Protein AF-G7VPR5-F1 (afdb_monomer_lite)

Organism: Paenibacillus terrae (strain HPL-003) (NCBI:txid985665)

Foldseek 3Di:
DQVLLVAFADDADDFFADDVLLETEQADAPQVDDDPVFDDDDDDPVLVVVLVVCLVVCLLVLLLLLLQLLLLCCVVFNQQEEEEEEDFQQSLSSSLSQLLCCVQVVHRHHYYYAYDDPLDGFVLVVSVCCNVRVPGAYEYEHAEDQQCRLLVSLVVHVVVSCVVRVDDHDSAYAYSEYLQLNHLRGSYVAFFDDSSLSDACQQGRQKTHWDDDPVRADPNGGTHIHRPPVCPVSRCNCVSSVSNSVSSVVNNVVSNVVNVVCVVPSVVSHRDRNSNVLLVVVCVVVVNPDSVQKQFGLSSLVVCLVPHAFQAKEAQDPPDPRCPVSVVSCVVVVHHYHYDVSHSGRMMTGHDDDDDD

Secondary structure (DSSP, 8-state):
--GGGG---PPPPP-SSS-TTT-EE--EE-TTS--GGG---PPPHHHHHHHHHHHHHHHHHHHHHHHHHHHHHHHHHTTSEEEEEETTTHHHHHHHHHHHHHHHH-----EEEE-EETTEE-HHHHHHHHHH-TTSEEEEEEEEESS-HHHHHHHHHHHHHHHHHT------EEEEEETTS--SEEEE------GGGT-SGGGTTTEEEEE--TTT--TTSPPEEEE-GGGGGG--HHHHHHHHHTTHHHHHHHHHHHHHHHHH-GGGG----HHHHHHHHHHHHHT-S-GGGEEESHHHHHHHHHHS--SEEEES-TT-GGGHHHHHHHHHTT--EEE-TT-SSSEEEEPPPPS--

Structure (mmCIF, N/CA/C/O backbone):
data_AF-G7VPR5-F1
#
_entry.id   AF-G7VPR5-F1
#
loop_
_atom_site.group_PDB
_atom_site.id
_atom_site.type_symbol
_atom_site.label_atom_id
_atom_site.label_alt_id
_atom_site.label_comp_id
_atom_site.label_asym_id
_atom_site.label_entity_id
_atom_site.label_seq_id
_atom_site.pdbx_PDB_ins_code
_atom_site.Cartn_x
_atom_site.Cartn_y
_atom_site.Cartn_z
_atom_site.occupancy
_atom_site.B_iso_or_equiv
_atom_site.auth_seq_id
_atom_site.auth_comp_id
_atom_site.auth_asym_id
_atom_site.auth_atom_id
_atom_site.pdbx_PDB_model_num
ATOM 1 N N . MET A 1 1 ? 28.089 10.909 -20.879 1.00 49.59 1 MET A N 1
ATOM 2 C CA . MET A 1 1 ? 27.711 9.543 -20.456 1.00 49.59 1 MET A CA 1
ATOM 3 C C . MET A 1 1 ? 26.601 9.684 -19.439 1.00 49.59 1 MET A C 1
ATOM 5 O O . MET A 1 1 ? 26.770 10.486 -18.532 1.00 49.59 1 MET A O 1
ATOM 9 N N . ASN A 1 2 ? 25.470 9.004 -19.629 1.00 68.50 2 ASN A N 1
ATOM 10 C CA . ASN A 1 2 ? 24.368 9.033 -18.667 1.00 68.50 2 ASN A CA 1
ATOM 11 C C . ASN A 1 2 ? 24.865 8.399 -17.353 1.00 68.50 2 ASN A C 1
ATOM 13 O O . ASN A 1 2 ? 25.240 7.227 -17.370 1.00 68.50 2 ASN A O 1
ATOM 17 N N . SER A 1 3 ? 24.962 9.175 -16.267 1.00 83.69 3 SER A N 1
ATOM 18 C CA . SER A 1 3 ? 25.518 8.718 -14.981 1.00 83.69 3 SER A CA 1
ATOM 19 C C . SER A 1 3 ? 24.750 7.519 -14.427 1.00 83.69 3 SER A C 1
ATOM 21 O O . SER A 1 3 ? 25.363 6.638 -13.835 1.00 83.69 3 SER A O 1
ATOM 23 N N . LEU A 1 4 ? 23.450 7.431 -14.728 1.00 88.62 4 LEU A N 1
ATOM 24 C CA . LEU A 1 4 ? 22.595 6.299 -14.382 1.00 88.62 4 LEU A CA 1
ATOM 25 C C . LEU A 1 4 ? 23.092 4.973 -14.981 1.00 88.62 4 LEU A C 1
ATOM 27 O O . LEU A 1 4 ? 23.113 3.959 -14.297 1.00 88.62 4 LEU A O 1
ATOM 31 N N . LEU A 1 5 ? 23.516 4.961 -16.250 1.00 87.75 5 LEU A N 1
ATOM 32 C CA . LEU A 1 5 ? 23.947 3.734 -16.941 1.00 87.75 5 LEU A CA 1
ATOM 33 C C . LEU A 1 5 ? 25.329 3.242 -16.487 1.00 87.75 5 LEU A C 1
ATOM 35 O O . LEU A 1 5 ? 25.710 2.118 -16.796 1.00 87.75 5 LEU A O 1
ATOM 39 N N . ALA A 1 6 ? 26.094 4.086 -15.792 1.00 89.06 6 ALA A N 1
ATOM 40 C CA . ALA A 1 6 ? 27.397 3.719 -15.245 1.00 89.06 6 ALA A CA 1
ATOM 41 C C . ALA A 1 6 ? 27.296 3.075 -13.850 1.00 89.06 6 ALA A C 1
ATOM 43 O O . ALA A 1 6 ? 28.276 2.501 -13.376 1.00 89.06 6 ALA A O 1
ATOM 44 N N . CYS A 1 7 ? 26.139 3.172 -13.189 1.00 92.06 7 CYS A N 1
ATOM 45 C CA . CYS A 1 7 ? 25.901 2.543 -11.896 1.00 92.06 7 CYS A CA 1
ATOM 46 C C . CYS A 1 7 ? 25.801 1.023 -12.049 1.00 92.06 7 CYS A C 1
ATOM 48 O O . CYS A 1 7 ? 25.016 0.523 -12.852 1.00 92.06 7 CYS A O 1
ATOM 50 N N . HIS A 1 8 ? 26.568 0.289 -11.246 1.00 93.81 8 HIS A N 1
ATOM 51 C CA . HIS A 1 8 ? 26.446 -1.159 -11.140 1.00 93.81 8 HIS A CA 1
ATOM 52 C C . HIS A 1 8 ? 25.524 -1.507 -9.968 1.00 93.81 8 HIS A C 1
ATOM 54 O O . HIS A 1 8 ? 25.887 -1.274 -8.814 1.00 93.81 8 HIS A O 1
ATOM 60 N N . VAL A 1 9 ? 24.365 -2.091 -10.266 1.00 96.00 9 VAL A N 1
ATOM 61 C CA . VAL A 1 9 ? 23.399 -2.581 -9.273 1.00 96.00 9 VAL A CA 1
ATOM 62 C C . VAL A 1 9 ? 23.359 -4.107 -9.321 1.00 96.00 9 VAL A C 1
ATOM 64 O O . VAL A 1 9 ? 23.479 -4.695 -10.394 1.00 96.00 9 VAL A O 1
ATOM 67 N N . ALA A 1 10 ? 23.237 -4.753 -8.162 1.00 94.25 10 ALA A N 1
ATOM 68 C CA . ALA A 1 10 ? 23.092 -6.201 -8.074 1.00 94.25 10 ALA A CA 1
ATOM 69 C C . ALA A 1 10 ? 21.818 -6.690 -8.791 1.00 94.25 10 ALA A C 1
ATOM 71 O O . ALA A 1 10 ? 20.787 -6.021 -8.782 1.00 94.25 10 ALA A O 1
ATOM 72 N N . GLU A 1 11 ? 21.866 -7.891 -9.370 1.00 96.38 11 GLU A N 1
ATOM 73 C CA . GLU A 1 11 ? 20.649 -8.553 -9.850 1.00 96.38 11 GLU A CA 1
ATOM 74 C C . GLU A 1 11 ? 19.818 -9.061 -8.657 1.00 96.38 11 GLU A C 1
ATOM 76 O O . GLU A 1 11 ? 20.388 -9.561 -7.679 1.00 96.38 11 GLU A O 1
ATOM 81 N N . PRO A 1 12 ? 18.478 -8.961 -8.708 1.00 95.38 12 PRO A N 1
ATOM 82 C CA . PRO A 1 12 ? 17.619 -9.424 -7.629 1.00 95.38 12 PRO A CA 1
ATOM 83 C C . PRO A 1 12 ? 17.668 -10.949 -7.493 1.00 95.38 12 PRO A C 1
ATOM 85 O O . PRO A 1 12 ? 17.552 -11.693 -8.469 1.00 95.38 12 PRO A O 1
ATOM 88 N N . ALA A 1 13 ? 17.801 -11.424 -6.256 1.00 92.88 13 ALA A N 1
ATOM 89 C CA . ALA A 1 13 ? 17.702 -12.844 -5.941 1.00 92.88 13 ALA A CA 1
ATOM 90 C C . ALA A 1 13 ? 16.226 -13.272 -5.809 1.00 92.88 13 ALA A C 1
ATOM 92 O O . ALA A 1 13 ? 15.403 -12.480 -5.342 1.00 92.88 13 ALA A O 1
ATOM 93 N N . PRO A 1 14 ? 15.868 -14.528 -6.147 1.00 92.12 14 PRO A N 1
ATOM 94 C CA . PRO A 1 14 ? 14.526 -15.044 -5.903 1.00 92.12 14 PRO A CA 1
ATOM 95 C C . PRO A 1 14 ? 14.167 -14.973 -4.417 1.00 92.12 14 PRO A C 1
ATOM 97 O O . PRO A 1 14 ? 14.813 -15.606 -3.575 1.00 92.12 14 PRO A O 1
ATOM 100 N N . MET A 1 15 ? 13.118 -14.217 -4.107 1.00 93.38 15 MET A N 1
ATOM 101 C CA . MET A 1 15 ? 12.692 -13.949 -2.743 1.00 93.38 15 MET A CA 1
ATOM 102 C C . MET A 1 15 ? 11.171 -13.902 -2.650 1.00 93.38 15 MET A C 1
ATOM 104 O O . MET A 1 15 ? 10.493 -13.522 -3.600 1.00 93.38 15 MET A O 1
ATOM 108 N N . GLY A 1 16 ? 10.662 -14.248 -1.472 1.00 95.50 16 GLY A N 1
ATOM 109 C CA . GLY A 1 16 ? 9.249 -14.185 -1.148 1.00 95.50 16 GLY A CA 1
ATOM 110 C C . GLY A 1 16 ? 8.445 -15.340 -1.724 1.00 95.50 16 GLY A C 1
ATOM 111 O O . GLY A 1 16 ? 8.975 -16.212 -2.417 1.00 95.50 16 GLY A O 1
ATOM 112 N N . SER A 1 17 ? 7.163 -15.367 -1.375 1.00 96.50 17 SER A N 1
ATOM 113 C CA . SER A 1 17 ? 6.267 -16.470 -1.721 1.00 96.50 17 SER A CA 1
ATOM 114 C C . SER A 1 17 ? 5.364 -16.213 -2.928 1.00 96.50 17 SER A C 1
ATOM 116 O O . SER A 1 17 ? 4.770 -17.160 -3.441 1.00 96.50 17 SER A O 1
ATOM 118 N N . TYR A 1 18 ? 5.270 -14.974 -3.422 1.00 97.31 18 TYR A N 1
ATOM 119 C CA . TYR A 1 18 ? 4.581 -14.675 -4.684 1.00 97.31 18 TYR A CA 1
ATOM 120 C C . TYR A 1 18 ? 5.283 -15.328 -5.876 1.00 97.31 18 TYR A C 1
ATOM 122 O O . TYR A 1 18 ? 6.476 -15.639 -5.817 1.00 97.31 18 TYR A O 1
ATOM 130 N N . ARG A 1 19 ? 4.553 -15.528 -6.978 1.00 95.69 19 ARG A N 1
ATOM 131 C CA . ARG A 1 19 ? 5.161 -16.120 -8.172 1.00 95.69 19 ARG A CA 1
ATOM 132 C C . ARG A 1 19 ? 6.108 -15.107 -8.838 1.00 95.69 19 ARG A C 1
ATOM 134 O O . ARG A 1 19 ? 5.783 -13.917 -8.852 1.00 95.69 19 ARG A O 1
ATOM 141 N N . PRO A 1 20 ? 7.249 -15.535 -9.411 1.00 94.00 20 PRO A N 1
ATOM 142 C CA . PRO A 1 20 ? 8.214 -14.618 -10.028 1.00 94.00 20 PRO A CA 1
ATOM 143 C C . PRO A 1 20 ? 7.634 -13.746 -11.150 1.00 94.00 20 PRO A C 1
ATOM 145 O O . PRO A 1 20 ? 8.082 -12.619 -11.346 1.00 94.00 20 PRO A O 1
ATOM 148 N N . GLU A 1 21 ? 6.627 -14.243 -11.871 1.00 95.31 21 GLU A N 1
ATOM 149 C CA . GLU A 1 21 ? 5.905 -13.482 -12.893 1.00 95.31 21 GLU A CA 1
ATOM 150 C C . GLU A 1 21 ? 5.034 -12.358 -12.308 1.00 95.31 21 GLU A C 1
ATOM 152 O O . GLU A 1 21 ? 4.766 -11.366 -12.986 1.00 95.31 21 GLU A O 1
ATOM 157 N N . GLU A 1 22 ? 4.614 -12.469 -11.046 1.00 96.81 22 GLU A N 1
ATOM 158 C CA . GLU A 1 22 ? 3.742 -11.492 -10.394 1.00 96.81 22 GLU A CA 1
ATOM 159 C C . GLU A 1 22 ? 4.516 -10.334 -9.783 1.00 96.81 22 GLU A C 1
ATOM 161 O O . GLU A 1 22 ? 4.014 -9.214 -9.797 1.00 96.81 22 GLU A O 1
ATOM 166 N N . VAL A 1 23 ? 5.702 -10.587 -9.225 1.00 98.12 23 VAL A N 1
ATOM 167 C CA . VAL A 1 23 ? 6.533 -9.560 -8.591 1.00 98.12 23 VAL A CA 1
ATOM 168 C C . VAL A 1 23 ? 7.994 -9.990 -8.508 1.00 98.12 23 VAL A C 1
ATOM 170 O O . VAL A 1 23 ? 8.318 -11.106 -8.110 1.00 98.12 23 VAL A O 1
ATOM 173 N N . THR A 1 24 ? 8.896 -9.062 -8.818 1.00 98.38 24 THR A N 1
ATOM 174 C CA . THR A 1 24 ? 10.325 -9.190 -8.509 1.00 98.38 24 THR A CA 1
ATOM 175 C C . THR A 1 24 ? 10.669 -8.368 -7.271 1.00 98.38 24 THR A C 1
ATOM 177 O O . THR A 1 24 ? 10.452 -7.158 -7.242 1.00 98.38 24 THR A O 1
ATOM 180 N N . PHE A 1 25 ? 11.235 -8.993 -6.241 1.00 98.06 25 PHE A N 1
ATOM 181 C CA . PHE A 1 25 ? 11.702 -8.263 -5.062 1.00 98.06 25 PHE A CA 1
ATOM 182 C C . PHE A 1 25 ? 13.099 -7.679 -5.298 1.00 98.06 25 PHE A C 1
ATOM 184 O O . PHE A 1 25 ? 14.060 -8.413 -5.509 1.00 98.06 25 PHE A O 1
ATOM 191 N N . LEU A 1 26 ? 13.217 -6.355 -5.215 1.00 98.00 26 LEU A N 1
ATOM 192 C CA . LEU A 1 26 ? 14.489 -5.630 -5.254 1.00 98.00 26 LEU A CA 1
ATOM 193 C C . LEU A 1 26 ? 15.004 -5.474 -3.821 1.00 98.00 26 LEU A C 1
ATOM 195 O O . LEU A 1 26 ? 14.880 -4.415 -3.209 1.00 98.00 26 LEU A O 1
ATOM 199 N N . LEU A 1 27 ? 15.467 -6.589 -3.251 1.00 96.44 27 LEU A N 1
ATOM 200 C CA . LEU A 1 27 ? 15.928 -6.700 -1.866 1.00 96.44 27 LEU A CA 1
ATOM 201 C C . LEU A 1 27 ? 17.127 -7.638 -1.778 1.00 96.44 27 LEU A C 1
ATOM 203 O O . LEU A 1 27 ? 17.206 -8.633 -2.499 1.00 96.44 27 LEU A O 1
ATOM 207 N N . LYS A 1 28 ? 18.028 -7.361 -0.836 1.00 96.00 28 LYS A N 1
ATOM 208 C CA . LYS A 1 28 ? 19.097 -8.290 -0.476 1.00 96.00 28 LYS A CA 1
ATOM 209 C C . LYS A 1 28 ? 18.580 -9.328 0.521 1.00 96.00 28 LYS A C 1
ATOM 211 O O . LYS A 1 28 ? 18.025 -8.966 1.560 1.00 96.00 28 LYS A O 1
ATOM 216 N N . ASP A 1 29 ? 18.800 -10.610 0.223 1.00 95.00 29 ASP A N 1
ATOM 217 C CA . ASP A 1 29 ? 18.455 -11.705 1.133 1.00 95.00 29 ASP A CA 1
ATOM 218 C C . ASP A 1 29 ? 19.418 -11.781 2.313 1.00 95.00 29 ASP A C 1
ATOM 220 O O . ASP A 1 29 ? 20.592 -12.125 2.169 1.00 95.00 29 ASP A O 1
ATOM 224 N N . LEU A 1 30 ? 18.893 -11.454 3.492 1.00 94.44 30 LEU A N 1
ATOM 225 C CA . LEU A 1 30 ? 19.612 -11.495 4.754 1.00 94.44 30 LEU A CA 1
ATOM 226 C C . LEU A 1 30 ? 19.143 -12.635 5.669 1.00 94.44 30 LEU A C 1
ATOM 228 O O . LEU A 1 30 ? 19.465 -12.641 6.854 1.00 94.44 30 LEU A O 1
ATOM 232 N N . SER A 1 31 ? 18.418 -13.628 5.148 1.00 91.69 31 SER A N 1
ATOM 233 C CA . SER A 1 31 ? 17.836 -14.717 5.954 1.00 91.69 31 SER A CA 1
ATOM 234 C C . SER A 1 31 ? 18.869 -15.567 6.702 1.00 91.69 31 SER A C 1
ATOM 236 O O . SER A 1 31 ? 18.546 -16.175 7.723 1.00 91.69 31 SER A O 1
ATOM 238 N N . GLN A 1 32 ? 20.116 -15.594 6.227 1.00 90.44 32 GLN A N 1
ATOM 239 C CA . GLN A 1 32 ? 21.225 -16.296 6.882 1.00 90.44 32 GLN A CA 1
ATOM 240 C C . GLN A 1 32 ? 21.847 -15.527 8.060 1.00 90.44 32 GLN A C 1
ATOM 242 O O . GLN A 1 32 ? 22.652 -16.095 8.794 1.00 90.44 32 GLN A O 1
ATOM 247 N N . TYR A 1 33 ? 21.496 -14.251 8.245 1.00 87.62 33 TYR A N 1
ATOM 248 C CA . TYR A 1 33 ? 22.033 -13.408 9.310 1.00 87.62 33 TYR A CA 1
ATOM 249 C C . TYR A 1 33 ? 21.030 -13.274 10.459 1.00 87.62 33 TYR A C 1
ATOM 251 O O . TYR A 1 33 ? 19.819 -13.161 10.255 1.00 87.62 33 TYR A O 1
ATOM 259 N N . ALA A 1 34 ? 21.547 -13.260 11.686 1.00 82.25 34 ALA A N 1
ATOM 260 C CA . ALA A 1 34 ? 20.763 -12.943 12.870 1.00 82.25 34 ALA A CA 1
ATOM 261 C C . ALA A 1 34 ? 20.669 -11.417 13.009 1.00 82.25 34 ALA A C 1
ATOM 263 O O . ALA A 1 34 ? 21.587 -10.782 13.521 1.00 82.25 34 ALA A O 1
ATOM 264 N N . ILE A 1 35 ? 19.575 -10.836 12.517 1.00 79.88 35 ILE A N 1
ATOM 265 C CA . ILE A 1 35 ? 19.305 -9.396 12.593 1.00 79.88 35 ILE A CA 1
ATOM 266 C C . ILE A 1 35 ? 18.112 -9.209 13.526 1.00 79.88 35 ILE A C 1
ATOM 268 O O . ILE A 1 35 ? 17.010 -9.638 13.200 1.00 79.88 35 ILE A O 1
ATOM 272 N N . GLU A 1 36 ? 18.315 -8.614 14.699 1.00 73.50 36 GLU A N 1
ATOM 273 C CA . GLU A 1 36 ? 17.245 -8.484 15.702 1.00 73.50 36 GLU A CA 1
ATOM 274 C C . GLU A 1 36 ? 16.058 -7.650 15.184 1.00 73.50 36 GLU A C 1
ATOM 276 O O . GLU A 1 36 ? 14.901 -8.033 15.362 1.00 73.50 36 GLU A O 1
ATOM 281 N N . ASP A 1 37 ? 16.337 -6.587 14.426 1.00 70.12 37 ASP A N 1
ATOM 282 C CA . ASP A 1 37 ? 15.339 -5.623 13.939 1.00 70.12 37 ASP A CA 1
ATOM 283 C C . ASP A 1 37 ? 14.342 -6.173 12.907 1.00 70.12 37 ASP A C 1
ATOM 285 O O . ASP A 1 37 ? 13.317 -5.535 12.632 1.00 70.12 37 ASP A O 1
ATOM 289 N N . VAL A 1 38 ? 14.617 -7.341 12.313 1.00 74.69 38 VAL A N 1
ATOM 290 C CA . VAL A 1 38 ? 13.708 -7.946 11.328 1.00 74.69 38 VAL A CA 1
ATOM 291 C C . VAL A 1 38 ? 12.783 -8.991 11.919 1.00 74.69 38 VAL A C 1
ATOM 293 O O . VAL A 1 38 ? 11.842 -9.338 11.216 1.00 74.69 38 VAL A O 1
ATOM 296 N N . TYR A 1 39 ? 12.995 -9.475 13.153 1.00 78.12 39 TYR A N 1
ATOM 297 C CA . TYR A 1 39 ? 12.192 -10.571 13.705 1.00 78.12 39 TYR A CA 1
ATOM 298 C C . TYR A 1 39 ? 10.714 -10.201 13.843 1.00 78.12 39 TYR A C 1
ATOM 300 O O . TYR A 1 39 ? 10.321 -9.263 14.539 1.00 78.12 39 TYR A O 1
ATOM 308 N N . GLU A 1 40 ? 9.883 -11.002 13.188 1.00 84.19 40 GLU A N 1
ATOM 309 C CA . GLU A 1 40 ? 8.439 -10.996 13.332 1.00 84.19 40 GLU A CA 1
ATOM 310 C C . GLU A 1 40 ? 7.984 -12.255 14.078 1.00 84.19 40 GLU A C 1
ATOM 312 O O . GLU A 1 40 ? 8.730 -13.224 14.224 1.00 84.19 40 GLU A O 1
ATOM 317 N N . TYR A 1 41 ? 6.746 -12.235 14.559 1.00 81.56 41 TYR A N 1
ATOM 318 C CA . TYR A 1 41 ? 6.150 -13.340 15.300 1.00 81.56 41 TYR A CA 1
ATOM 319 C C . TYR A 1 41 ? 4.986 -13.925 14.507 1.00 81.56 41 TYR A C 1
ATOM 321 O O . TYR A 1 41 ? 4.283 -13.193 13.800 1.00 81.56 41 TYR A O 1
ATOM 329 N N . THR A 1 42 ? 4.753 -15.226 14.673 1.00 84.06 42 THR A N 1
ATOM 330 C CA . THR A 1 42 ? 3.557 -15.893 14.157 1.00 84.06 42 THR A CA 1
ATOM 331 C C . THR A 1 42 ? 2.304 -15.251 14.771 1.00 84.06 42 THR A C 1
ATOM 333 O O . THR A 1 42 ? 2.212 -15.143 16.001 1.00 84.06 42 THR A O 1
ATOM 336 N N . PRO A 1 43 ? 1.341 -14.787 13.955 1.00 85.31 43 PRO A N 1
ATOM 337 C CA . PRO A 1 43 ? 0.107 -14.194 14.438 1.00 85.31 43 PRO A CA 1
ATOM 338 C C . PRO A 1 43 ? -0.664 -15.171 15.336 1.00 85.31 43 PRO A C 1
ATOM 340 O O . PRO A 1 43 ? -0.811 -16.343 14.986 1.00 85.31 43 PRO A O 1
ATOM 343 N N . PRO A 1 44 ? -1.223 -14.715 16.469 1.00 86.25 44 PRO A N 1
ATOM 344 C CA . PRO A 1 44 ? -2.128 -15.539 17.261 1.00 86.25 44 PRO A CA 1
ATOM 345 C C . PRO A 1 44 ? -3.340 -15.986 16.433 1.00 86.25 44 PRO A C 1
ATOM 347 O O . PRO A 1 44 ? -3.801 -15.255 15.556 1.00 86.25 44 PRO A O 1
ATOM 350 N N . LYS A 1 45 ? -3.946 -17.129 16.778 1.00 87.62 45 LYS A N 1
ATOM 351 C CA . LYS A 1 45 ? -5.127 -17.658 16.068 1.00 87.62 45 LYS A CA 1
ATOM 352 C C . LYS A 1 45 ? -6.244 -16.618 15.887 1.00 87.62 45 LYS A C 1
ATOM 354 O O . LYS A 1 45 ? -6.823 -16.532 14.813 1.00 87.62 45 LYS A O 1
ATOM 359 N N . ALA A 1 46 ? -6.506 -15.791 16.900 1.00 82.94 46 ALA A N 1
ATOM 360 C CA . ALA A 1 46 ? -7.526 -14.743 16.824 1.00 82.94 46 ALA A CA 1
ATOM 361 C C . ALA A 1 46 ? -7.259 -13.704 15.712 1.00 82.94 46 ALA A C 1
ATOM 363 O O . ALA A 1 46 ? -8.205 -13.198 15.115 1.00 82.94 46 ALA A O 1
ATOM 364 N N . TYR A 1 47 ? -5.989 -13.409 15.399 1.00 85.69 47 TYR A N 1
ATOM 365 C CA . TYR A 1 47 ? -5.627 -12.525 14.283 1.00 85.69 47 TYR A CA 1
ATOM 366 C C . TYR A 1 47 ? -5.886 -13.197 12.940 1.00 85.69 47 TYR A C 1
ATOM 368 O O . TYR A 1 47 ? -6.401 -12.554 12.030 1.00 85.69 47 TYR A O 1
ATOM 376 N N . MET A 1 48 ? -5.559 -14.486 12.827 1.00 91.88 48 MET A N 1
ATOM 377 C CA . MET A 1 48 ? -5.848 -15.263 11.623 1.00 91.88 48 MET A CA 1
ATOM 378 C C . MET A 1 48 ? -7.360 -15.366 11.392 1.00 91.88 48 MET A C 1
ATOM 380 O O . MET A 1 48 ? -7.828 -15.102 10.289 1.00 91.88 48 MET A O 1
ATOM 384 N N . ASP A 1 49 ? -8.142 -15.658 12.435 1.00 91.38 49 ASP A N 1
ATOM 385 C CA . ASP A 1 49 ? -9.607 -15.712 12.357 1.00 91.38 49 ASP A CA 1
ATOM 386 C C . ASP A 1 49 ? -10.195 -14.354 11.914 1.00 91.38 49 ASP A C 1
ATOM 388 O O . ASP A 1 49 ? -11.071 -14.314 11.046 1.00 91.38 49 ASP A O 1
ATOM 392 N N . LEU A 1 50 ? -9.687 -13.240 12.464 1.00 88.69 50 LEU A N 1
ATOM 393 C CA . LEU A 1 50 ? -10.078 -11.884 12.059 1.00 88.69 50 LEU A CA 1
ATOM 394 C C . LEU A 1 50 ? -9.674 -11.574 10.611 1.00 88.69 50 LEU A C 1
ATOM 396 O O . LEU A 1 50 ? -10.433 -10.934 9.887 1.00 88.69 50 LEU A O 1
ATOM 400 N N . PHE A 1 51 ? -8.504 -12.032 10.170 1.00 93.94 51 PHE A N 1
ATOM 401 C CA . PHE A 1 51 ? -8.072 -11.893 8.784 1.00 93.94 51 PHE A CA 1
ATOM 402 C C . PHE A 1 51 ? -9.025 -12.613 7.828 1.00 93.94 51 PHE A C 1
ATOM 404 O O . PHE A 1 51 ? -9.521 -11.986 6.894 1.00 93.94 51 PHE A O 1
ATOM 411 N N . TYR A 1 52 ? -9.330 -13.891 8.072 1.00 96.62 52 TYR A N 1
ATOM 412 C CA . TYR A 1 52 ? -10.203 -14.672 7.192 1.00 96.62 52 TYR A CA 1
ATOM 413 C C . TYR A 1 52 ? -11.627 -14.108 7.132 1.00 96.62 52 TYR A C 1
ATOM 415 O O . TYR A 1 52 ? -12.215 -14.045 6.049 1.00 96.62 52 TYR A O 1
ATOM 423 N N . SER A 1 53 ? -12.184 -13.673 8.267 1.00 94.75 53 SER A N 1
ATOM 424 C CA . SER A 1 53 ? -13.512 -13.050 8.292 1.00 94.75 53 SER A CA 1
ATOM 425 C C . SER A 1 53 ? -13.521 -11.716 7.544 1.00 94.75 53 SER A C 1
ATOM 427 O O . SER A 1 53 ? -14.356 -11.523 6.661 1.00 94.75 53 SER A O 1
ATOM 429 N N . THR A 1 54 ? -12.542 -10.844 7.808 1.00 94.25 54 THR A N 1
ATOM 430 C CA . THR A 1 54 ? -12.426 -9.538 7.142 1.00 94.25 54 THR A CA 1
ATOM 431 C C . THR A 1 54 ? -12.193 -9.700 5.642 1.00 94.25 54 THR A C 1
ATOM 433 O O . THR A 1 54 ? -12.806 -8.988 4.852 1.00 94.25 54 THR A O 1
ATOM 436 N N . LEU A 1 55 ? -11.348 -10.649 5.223 1.00 97.69 55 LEU A N 1
ATOM 437 C CA . LEU A 1 55 ? -11.100 -10.935 3.811 1.00 97.69 55 LEU A CA 1
ATOM 438 C C . LEU A 1 55 ? -12.392 -11.339 3.103 1.00 97.69 55 LEU A C 1
ATOM 440 O O . LEU A 1 55 ? -12.718 -10.765 2.070 1.00 97.69 55 LEU A O 1
ATOM 444 N N . LYS A 1 56 ? -13.159 -12.266 3.682 1.00 97.00 56 LYS A N 1
ATOM 445 C CA . LYS A 1 56 ? -14.434 -12.704 3.108 1.00 97.00 56 LYS A CA 1
ATOM 446 C C . LYS A 1 56 ? -15.451 -11.564 3.007 1.00 97.00 56 LYS A C 1
ATOM 448 O O . LYS A 1 56 ? -16.150 -11.462 2.006 1.00 97.00 56 LYS A O 1
ATOM 453 N N . GLU A 1 57 ? -15.552 -10.729 4.037 1.00 95.50 57 GLU A N 1
ATOM 454 C CA . GLU A 1 57 ? -16.510 -9.619 4.077 1.00 95.50 57 GLU A CA 1
ATOM 455 C C . GLU A 1 57 ? -16.127 -8.474 3.127 1.00 95.50 57 GLU A C 1
ATOM 457 O O . GLU A 1 57 ? -17.005 -7.848 2.535 1.00 95.50 57 GLU A O 1
ATOM 462 N N . GLN A 1 58 ? -14.827 -8.209 2.959 1.00 95.81 58 GLN A N 1
ATOM 463 C CA . GLN A 1 58 ? -14.321 -7.039 2.235 1.00 95.81 58 GLN A CA 1
ATOM 464 C C . GLN A 1 58 ? -13.777 -7.350 0.833 1.00 95.81 58 GLN A C 1
ATOM 466 O O . GLN A 1 58 ? -13.438 -6.406 0.119 1.00 95.81 58 GLN A O 1
ATOM 471 N N . ALA A 1 59 ? -13.698 -8.620 0.409 1.00 98.38 59 ALA A N 1
ATOM 472 C CA . ALA A 1 59 ? -13.079 -9.035 -0.859 1.00 98.38 59 ALA A CA 1
ATOM 473 C C . ALA A 1 59 ? -13.557 -8.198 -2.051 1.00 98.38 59 ALA A C 1
ATOM 475 O O . ALA A 1 59 ? -12.744 -7.572 -2.729 1.00 98.38 59 ALA A O 1
ATOM 476 N N . ARG A 1 60 ? -14.879 -8.090 -2.240 1.00 98.31 60 ARG A N 1
ATOM 477 C CA . ARG A 1 60 ? -15.468 -7.298 -3.328 1.00 98.31 60 ARG A CA 1
ATOM 478 C C . ARG A 1 60 ? -15.099 -5.816 -3.238 1.00 98.31 60 ARG A C 1
ATOM 480 O O . ARG A 1 60 ? -14.811 -5.193 -4.256 1.00 98.31 60 ARG A O 1
ATOM 487 N N . LYS A 1 61 ? -15.109 -5.230 -2.033 1.00 98.00 61 LYS A N 1
ATOM 488 C CA . LYS A 1 61 ? -14.757 -3.815 -1.837 1.00 98.00 61 LYS A CA 1
ATOM 489 C C . LYS A 1 61 ? -13.293 -3.565 -2.183 1.00 98.00 61 LYS A C 1
ATOM 491 O O . LYS A 1 61 ? -12.994 -2.611 -2.900 1.00 98.00 61 LYS A O 1
ATOM 496 N N . VAL A 1 62 ? -12.392 -4.422 -1.708 1.00 98.50 62 VAL A N 1
ATOM 497 C CA . VAL A 1 62 ? -10.968 -4.346 -2.048 1.00 98.50 62 VAL A CA 1
ATOM 498 C C . VAL A 1 62 ? -10.781 -4.519 -3.554 1.00 98.50 62 VAL A C 1
ATOM 500 O O . VAL A 1 62 ? -10.092 -3.707 -4.160 1.00 98.50 62 VAL A O 1
ATOM 503 N N . ALA A 1 63 ? -11.453 -5.490 -4.174 1.00 98.88 63 ALA A N 1
ATOM 504 C CA . ALA A 1 63 ? -11.375 -5.740 -5.611 1.00 98.88 63 ALA A CA 1
ATOM 505 C C . ALA A 1 63 ? -11.831 -4.539 -6.446 1.00 98.88 63 ALA A C 1
ATOM 507 O O . ALA A 1 63 ? -11.130 -4.132 -7.368 1.00 98.88 63 ALA A O 1
ATOM 508 N N . LEU A 1 64 ? -12.965 -3.926 -6.090 1.00 98.88 64 LEU A N 1
ATOM 509 C CA . LEU A 1 64 ? -13.446 -2.704 -6.735 1.00 98.88 64 LEU A CA 1
ATOM 510 C C . LEU A 1 64 ? -12.426 -1.568 -6.597 1.00 98.88 64 LEU A C 1
ATOM 512 O O . LEU A 1 64 ? -12.134 -0.870 -7.562 1.00 98.88 64 LEU A O 1
ATOM 516 N N . THR A 1 65 ? -11.853 -1.413 -5.406 1.00 98.69 65 THR A N 1
ATOM 517 C CA . THR A 1 65 ? -10.869 -0.369 -5.103 1.00 98.69 65 THR A CA 1
ATOM 518 C C . THR A 1 65 ? -9.573 -0.571 -5.903 1.00 98.69 65 THR A C 1
ATOM 520 O O . THR A 1 65 ? -9.037 0.392 -6.451 1.00 98.69 65 THR A O 1
ATOM 523 N N . VAL A 1 66 ? -9.108 -1.821 -6.039 1.00 98.88 66 VAL A N 1
ATOM 524 C CA . VAL A 1 66 ? -8.005 -2.206 -6.938 1.00 98.88 66 VAL A CA 1
ATOM 525 C C . VAL A 1 66 ? -8.355 -1.878 -8.384 1.00 98.88 66 VAL A C 1
ATOM 527 O O . VAL A 1 66 ? -7.536 -1.285 -9.080 1.00 98.88 66 VAL A O 1
ATOM 530 N N . GLY A 1 67 ? -9.553 -2.244 -8.840 1.00 98.88 67 GLY A N 1
ATOM 531 C CA . GLY A 1 67 ? -9.986 -1.978 -10.208 1.00 98.88 67 GLY A CA 1
ATOM 532 C C . GLY A 1 67 ? -9.946 -0.486 -10.524 1.00 98.88 67 GLY A C 1
ATOM 533 O O . GLY A 1 67 ? -9.319 -0.088 -11.497 1.00 98.88 67 GLY A O 1
ATOM 534 N N . ILE A 1 68 ? -10.517 0.353 -9.654 1.00 98.88 68 ILE A N 1
ATOM 535 C CA . ILE A 1 68 ? -10.530 1.813 -9.833 1.00 98.88 68 ILE A CA 1
ATOM 536 C C . ILE A 1 68 ? -9.108 2.360 -9.959 1.00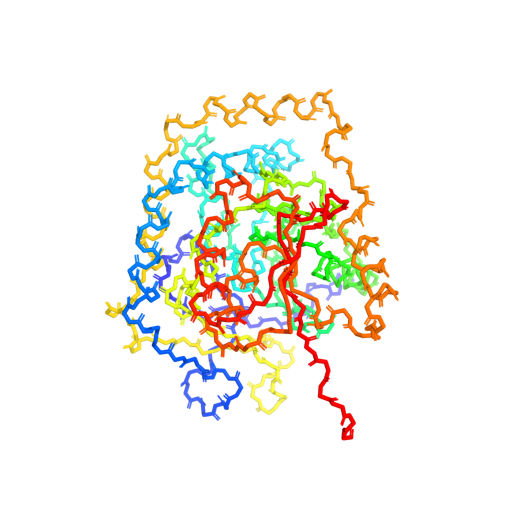 98.88 68 ILE A C 1
ATOM 538 O O . ILE A 1 68 ? -8.808 3.061 -10.923 1.00 98.88 68 ILE A O 1
ATOM 542 N N . VAL A 1 69 ? -8.214 2.037 -9.017 1.00 98.69 69 VAL A N 1
ATOM 543 C CA . VAL A 1 69 ? -6.842 2.562 -9.071 1.00 98.69 69 VAL A CA 1
ATOM 544 C C . VAL A 1 69 ? -6.077 2.024 -10.284 1.00 98.69 69 VAL A C 1
ATOM 546 O O . VAL A 1 69 ? -5.314 2.770 -10.890 1.00 98.69 69 VAL A O 1
ATOM 549 N N . SER A 1 70 ? -6.331 0.780 -10.698 1.00 98.88 70 SER A N 1
ATOM 550 C CA . SER A 1 70 ? -5.728 0.187 -11.898 1.00 98.88 70 SER A CA 1
ATOM 551 C C . SER A 1 70 ? -6.146 0.930 -13.167 1.00 98.88 70 SER A C 1
ATOM 553 O O . SER A 1 70 ? -5.290 1.275 -13.977 1.00 98.88 70 SER A O 1
ATOM 555 N N . GLU A 1 71 ? -7.437 1.238 -13.318 1.00 98.81 71 GLU A N 1
ATOM 556 C CA . GLU A 1 71 ? -7.948 2.021 -14.451 1.00 98.81 71 GLU A CA 1
ATOM 557 C C . GLU A 1 71 ? -7.364 3.442 -14.470 1.00 98.81 71 GLU A C 1
ATOM 559 O O . GLU A 1 71 ? -7.007 3.946 -15.533 1.00 98.81 71 GLU A O 1
ATOM 564 N N . LEU A 1 72 ? -7.197 4.084 -13.306 1.00 98.56 72 LEU A N 1
ATOM 565 C CA . LEU A 1 72 ? -6.566 5.407 -13.215 1.00 98.56 72 LEU A CA 1
ATOM 566 C C . LEU A 1 72 ? -5.084 5.381 -13.619 1.00 98.56 72 LEU A C 1
ATOM 568 O O . LEU A 1 72 ? -4.638 6.270 -14.347 1.00 98.56 72 LEU A O 1
ATOM 572 N N . ILE A 1 73 ? -4.329 4.376 -13.159 1.00 98.38 73 ILE A N 1
ATOM 573 C CA . ILE A 1 73 ? -2.923 4.174 -13.542 1.00 98.38 73 ILE A CA 1
ATOM 574 C C . ILE A 1 73 ? -2.835 3.964 -15.056 1.00 98.38 73 ILE A C 1
ATOM 576 O O . ILE A 1 73 ? -2.076 4.653 -15.742 1.00 98.38 73 ILE A O 1
ATOM 580 N N . TYR A 1 74 ? -3.652 3.051 -15.588 1.00 98.44 74 TYR A N 1
ATOM 581 C CA . TYR A 1 74 ? -3.639 2.702 -17.004 1.00 98.44 74 TYR A CA 1
ATOM 582 C C . TYR A 1 74 ? -4.034 3.883 -17.895 1.00 98.44 74 TYR A C 1
ATOM 584 O O . TYR A 1 74 ? -3.355 4.162 -18.879 1.00 98.44 74 TYR A O 1
ATOM 592 N N . ALA A 1 75 ? -5.058 4.652 -17.517 1.00 97.69 75 ALA A N 1
ATOM 593 C CA . ALA A 1 75 ? -5.465 5.844 -18.257 1.00 97.69 75 ALA A CA 1
ATOM 594 C C . ALA A 1 75 ? -4.372 6.926 -18.308 1.00 97.69 75 ALA A C 1
ATOM 596 O O . ALA A 1 75 ? -4.317 7.700 -19.265 1.00 97.69 75 ALA A O 1
ATOM 597 N N . ARG A 1 76 ? -3.510 7.006 -17.286 1.00 95.38 76 ARG A N 1
ATOM 598 C CA . ARG A 1 76 ? -2.457 8.026 -17.211 1.00 95.38 76 ARG A CA 1
ATOM 599 C C . ARG A 1 76 ? -1.175 7.624 -17.939 1.00 95.38 76 ARG A C 1
ATOM 601 O O . ARG A 1 76 ? -0.551 8.483 -18.562 1.00 95.38 76 ARG A O 1
ATOM 608 N N . HIS A 1 77 ? -0.777 6.357 -17.844 1.00 94.62 77 HIS A N 1
ATOM 609 C CA . HIS A 1 77 ? 0.556 5.908 -18.265 1.00 94.62 77 HIS A CA 1
ATOM 610 C C . HIS A 1 77 ? 0.541 4.790 -19.321 1.00 94.62 77 HIS A C 1
ATOM 612 O O . HIS A 1 77 ? 1.531 4.595 -20.028 1.00 94.62 77 HIS A O 1
ATOM 618 N N . GLY A 1 78 ? -0.593 4.107 -19.497 1.00 95.69 78 GLY A N 1
ATOM 619 C CA . GLY A 1 78 ? -0.770 3.032 -20.469 1.00 95.69 78 GLY A CA 1
ATOM 620 C C . GLY A 1 78 ? 0.141 1.828 -20.221 1.00 95.69 78 GLY A C 1
ATOM 621 O O . GLY A 1 78 ? 0.546 1.534 -19.096 1.00 95.69 78 GLY A O 1
ATOM 622 N N . GLU A 1 79 ? 0.478 1.127 -21.301 1.00 96.69 79 GLU A N 1
ATOM 623 C CA . GLU A 1 79 ? 1.224 -0.141 -21.281 1.00 96.69 79 GLU A CA 1
ATOM 624 C C . GLU A 1 79 ? 2.709 0.013 -20.913 1.00 96.69 79 GLU A C 1
ATOM 626 O O . GLU A 1 79 ? 3.363 -0.948 -20.519 1.00 96.69 79 GLU A O 1
ATOM 631 N N . ARG A 1 80 ? 3.269 1.224 -21.023 1.00 96.31 80 ARG A N 1
ATOM 632 C CA . ARG A 1 80 ? 4.679 1.511 -20.701 1.00 96.31 80 ARG A CA 1
ATOM 633 C C . ARG A 1 80 ? 4.833 1.954 -19.253 1.00 96.31 80 ARG A C 1
ATOM 635 O O . ARG A 1 80 ? 5.384 3.018 -18.972 1.00 96.31 80 ARG A O 1
ATOM 642 N N . THR A 1 81 ? 4.334 1.123 -18.349 1.00 98.19 81 THR A N 1
ATOM 643 C CA . THR A 1 81 ? 4.310 1.404 -16.914 1.00 98.19 81 THR A CA 1
ATOM 644 C C . THR A 1 81 ? 4.989 0.275 -16.154 1.00 98.19 81 THR A C 1
ATOM 646 O O . THR A 1 81 ? 4.661 -0.894 -16.332 1.00 98.19 81 THR A O 1
ATOM 649 N N . VAL A 1 82 ? 5.930 0.628 -15.285 1.00 98.69 82 VAL A N 1
ATOM 650 C CA . VAL A 1 82 ? 6.479 -0.239 -14.247 1.00 98.69 82 VAL A CA 1
ATOM 651 C C . VAL A 1 82 ? 5.684 -0.005 -12.969 1.00 98.69 82 VAL A C 1
ATOM 653 O O . VAL A 1 82 ? 5.614 1.117 -12.467 1.00 98.69 82 VAL A O 1
ATOM 656 N N . LEU A 1 83 ? 5.118 -1.071 -12.416 1.00 98.88 83 LEU A N 1
ATOM 657 C CA . LEU A 1 83 ? 4.502 -1.052 -11.096 1.00 98.88 83 LEU A CA 1
ATOM 658 C C . LEU A 1 83 ? 5.618 -1.166 -10.045 1.00 98.88 83 LEU A C 1
ATOM 660 O O . LEU A 1 83 ? 6.340 -2.162 -10.017 1.00 98.88 83 LEU A O 1
ATOM 664 N N . ALA A 1 84 ? 5.785 -0.155 -9.194 1.00 98.62 84 ALA A N 1
ATOM 665 C CA . ALA A 1 84 ? 6.796 -0.132 -8.137 1.00 98.62 84 ALA A CA 1
ATOM 666 C C . ALA A 1 84 ? 6.127 -0.111 -6.760 1.00 98.62 84 ALA A C 1
ATOM 668 O O . ALA A 1 84 ? 5.857 0.944 -6.181 1.00 98.62 84 ALA A O 1
ATOM 669 N N . SER A 1 85 ? 5.859 -1.294 -6.220 1.00 98.38 85 SER A N 1
ATOM 670 C CA . SER A 1 85 ? 5.239 -1.449 -4.913 1.00 98.38 85 SER A CA 1
ATOM 671 C C . SER A 1 85 ? 6.206 -1.141 -3.784 1.00 98.38 85 SER A C 1
ATOM 673 O O . SER A 1 85 ? 7.245 -1.780 -3.607 1.00 98.38 85 SER A O 1
ATOM 675 N N . ILE A 1 86 ? 5.806 -0.181 -2.964 1.00 96.75 86 ILE A N 1
ATOM 676 C CA . ILE A 1 86 ? 6.458 0.149 -1.713 1.00 96.75 86 ILE A CA 1
ATOM 677 C C . ILE A 1 86 ? 6.109 -0.955 -0.745 1.00 96.75 86 ILE A C 1
ATOM 679 O O . ILE A 1 86 ? 4.968 -1.128 -0.305 1.00 96.75 86 ILE A O 1
ATOM 683 N N . ARG A 1 87 ? 7.124 -1.738 -0.421 1.00 91.69 87 ARG A N 1
ATOM 684 C CA . ARG A 1 87 ? 6.959 -2.782 0.563 1.00 91.69 87 ARG A CA 1
ATOM 685 C C . ARG A 1 87 ? 6.685 -2.153 1.944 1.00 91.69 87 ARG A C 1
ATOM 687 O O . ARG A 1 87 ? 7.195 -1.095 2.297 1.00 91.69 87 ARG A O 1
ATOM 694 N N . ARG A 1 88 ? 5.958 -2.840 2.805 1.00 89.94 88 ARG A N 1
ATOM 695 C CA . ARG A 1 88 ? 5.477 -4.198 2.573 1.00 89.94 88 ARG A CA 1
ATOM 696 C C . ARG A 1 88 ? 4.065 -4.230 2.004 1.00 89.94 88 ARG A C 1
ATOM 698 O O . ARG A 1 88 ? 3.809 -4.981 1.068 1.00 89.94 88 ARG A O 1
ATOM 705 N N . ASP A 1 89 ? 3.205 -3.375 2.527 1.00 90.75 89 ASP A N 1
ATOM 706 C CA . ASP A 1 89 ? 1.769 -3.476 2.306 1.00 90.75 89 ASP A CA 1
ATOM 707 C C . ASP A 1 89 ? 1.362 -3.099 0.869 1.00 90.75 89 ASP A C 1
ATOM 709 O O . ASP A 1 89 ? 0.316 -3.536 0.398 1.00 90.75 89 ASP A O 1
ATOM 713 N N . GLY A 1 90 ? 2.202 -2.368 0.123 1.00 96.75 90 GLY A N 1
ATOM 714 C CA . GLY A 1 90 ? 1.998 -2.109 -1.303 1.00 96.75 90 GLY A CA 1
ATOM 715 C C . GLY A 1 90 ? 2.228 -3.321 -2.210 1.00 96.75 90 GLY A C 1
ATOM 716 O O . GLY A 1 90 ? 1.690 -3.358 -3.315 1.00 96.75 90 GLY A O 1
ATOM 717 N N . THR A 1 91 ? 2.992 -4.333 -1.783 1.00 97.81 91 THR A N 1
ATOM 718 C CA . THR A 1 91 ? 3.304 -5.523 -2.601 1.00 97.81 91 THR A CA 1
ATOM 719 C C . THR A 1 91 ? 2.061 -6.305 -3.032 1.00 97.81 91 THR A C 1
ATOM 721 O O . THR A 1 91 ? 1.878 -6.471 -4.240 1.00 97.81 91 THR A O 1
ATOM 724 N N . PRO A 1 92 ? 1.174 -6.763 -2.121 1.00 98.19 92 PRO A N 1
ATOM 725 C CA . PRO A 1 92 ? -0.047 -7.454 -2.538 1.00 98.19 92 PRO A CA 1
ATOM 726 C C . PRO A 1 92 ? -0.934 -6.583 -3.435 1.00 98.19 92 PRO A C 1
ATOM 728 O O . PRO A 1 92 ? -1.608 -7.099 -4.321 1.00 98.19 92 PRO A O 1
ATOM 731 N N . ILE A 1 93 ? -0.920 -5.261 -3.239 1.00 98.50 93 ILE A N 1
ATOM 732 C CA . ILE A 1 93 ? -1.703 -4.332 -4.059 1.00 98.50 93 ILE A CA 1
ATOM 733 C C . ILE A 1 93 ? -1.147 -4.253 -5.482 1.00 98.50 93 ILE A C 1
ATOM 735 O O . ILE A 1 93 ? -1.924 -4.310 -6.428 1.00 98.50 93 ILE A O 1
ATOM 739 N N . GLY A 1 94 ? 0.175 -4.209 -5.654 1.00 98.62 94 GLY A N 1
ATOM 740 C CA . GLY A 1 94 ? 0.806 -4.269 -6.975 1.00 98.62 94 GLY A CA 1
ATOM 741 C C . GLY A 1 94 ? 0.529 -5.584 -7.705 1.00 98.62 94 GLY A C 1
ATOM 742 O O . GLY A 1 94 ? 0.214 -5.563 -8.893 1.00 98.62 94 GLY A O 1
ATOM 743 N N . VAL A 1 95 ? 0.534 -6.719 -6.987 1.00 98.81 95 VAL A N 1
ATOM 744 C CA . VAL A 1 95 ? 0.127 -8.025 -7.546 1.00 98.81 95 VAL A CA 1
ATOM 745 C C . VAL A 1 95 ? -1.327 -7.981 -8.025 1.00 98.81 95 VAL A C 1
ATOM 747 O O . VAL A 1 95 ? -1.632 -8.414 -9.134 1.00 98.81 95 VAL A O 1
ATOM 750 N N . LEU A 1 96 ? -2.229 -7.421 -7.216 1.00 98.88 96 LEU A N 1
ATOM 751 C CA . LEU A 1 96 ? -3.643 -7.291 -7.561 1.00 98.88 96 LEU A CA 1
ATOM 752 C C . LEU A 1 96 ? -3.878 -6.351 -8.753 1.00 98.88 96 LEU A C 1
ATOM 754 O O . LEU A 1 96 ? -4.660 -6.700 -9.635 1.00 98.88 96 LEU A O 1
ATOM 758 N N . ILE A 1 97 ? -3.180 -5.212 -8.819 1.00 98.88 97 ILE A N 1
ATOM 759 C CA . ILE A 1 97 ? -3.226 -4.286 -9.964 1.00 98.88 97 ILE A CA 1
ATOM 760 C C . ILE A 1 97 ? -2.753 -5.000 -11.231 1.00 98.88 97 ILE A C 1
ATOM 762 O O . ILE A 1 97 ? -3.449 -4.979 -12.243 1.00 98.88 97 ILE A O 1
ATOM 766 N N . LYS A 1 98 ? -1.609 -5.693 -11.171 1.00 98.81 98 LYS A N 1
ATOM 767 C CA . LYS A 1 98 ? -1.080 -6.461 -12.302 1.00 98.81 98 LYS A CA 1
ATOM 768 C C . LYS A 1 98 ? -2.088 -7.499 -12.805 1.00 98.81 98 LYS A C 1
ATOM 770 O O . LYS A 1 98 ? -2.375 -7.544 -13.998 1.00 98.81 98 LYS A O 1
ATOM 775 N N . ARG A 1 99 ? -2.675 -8.294 -11.902 1.00 98.75 99 ARG A N 1
ATOM 776 C CA . ARG A 1 99 ? -3.706 -9.290 -12.245 1.00 98.75 99 ARG A CA 1
ATOM 777 C C . ARG A 1 99 ? -4.956 -8.655 -12.857 1.00 98.75 99 ARG A C 1
ATOM 779 O O . ARG A 1 99 ? -5.501 -9.200 -13.813 1.00 98.75 99 ARG A O 1
ATOM 786 N N . TYR A 1 100 ? -5.410 -7.521 -12.321 1.00 98.88 100 TYR A N 1
ATOM 787 C CA . TYR A 1 100 ? -6.555 -6.794 -12.865 1.00 98.88 100 TYR A CA 1
ATOM 788 C C . TYR A 1 100 ? -6.266 -6.297 -14.286 1.00 98.88 100 TYR A C 1
ATOM 790 O O . TYR A 1 100 ? -7.062 -6.538 -15.190 1.00 98.88 100 TYR A O 1
ATOM 798 N N . LEU A 1 101 ? -5.115 -5.655 -14.506 1.00 98.69 101 LEU A N 1
ATOM 799 C CA . LEU A 1 101 ? -4.731 -5.129 -15.818 1.00 98.69 101 LEU A CA 1
ATOM 800 C C . LEU A 1 101 ? -4.549 -6.241 -16.857 1.00 98.69 101 LEU A C 1
ATOM 802 O O . LEU A 1 101 ? -5.021 -6.091 -17.982 1.00 98.69 101 LEU A O 1
ATOM 806 N N . GLN A 1 102 ? -3.983 -7.386 -16.469 1.00 98.38 102 GLN A N 1
ATOM 807 C CA . GLN A 1 102 ? -3.915 -8.556 -17.344 1.00 98.38 102 GLN A CA 1
ATOM 808 C C . GLN A 1 102 ? -5.310 -9.066 -17.726 1.00 98.38 102 GLN A C 1
ATOM 810 O O . GLN A 1 102 ? -5.551 -9.390 -18.883 1.00 98.38 102 GLN A O 1
ATOM 815 N N . LEU A 1 103 ? -6.246 -9.139 -16.775 1.00 98.44 103 LEU A N 1
ATOM 816 C CA . LEU A 1 103 ? -7.605 -9.615 -17.046 1.00 98.44 103 LEU A CA 1
ATOM 817 C C . LEU A 1 103 ? -8.394 -8.650 -17.944 1.00 98.44 103 LEU A C 1
ATOM 819 O O . LEU A 1 103 ? -9.167 -9.083 -18.795 1.00 98.44 103 LEU A O 1
ATOM 823 N N . VAL A 1 104 ? -8.257 -7.349 -17.697 1.00 98.44 104 VAL A N 1
ATOM 824 C CA . VAL A 1 104 ? -9.174 -6.323 -18.210 1.00 98.44 104 VAL A CA 1
ATOM 825 C C . VAL A 1 104 ? -8.653 -5.642 -19.473 1.00 98.44 104 VAL A C 1
ATOM 827 O O . VAL A 1 104 ? -9.456 -5.256 -20.327 1.00 98.44 104 VAL A O 1
ATOM 830 N N . HIS A 1 105 ? -7.332 -5.509 -19.594 1.00 98.19 105 HIS A N 1
ATOM 831 C CA . HIS A 1 105 ? -6.659 -4.843 -20.711 1.00 98.19 105 HIS A CA 1
ATOM 832 C C . HIS A 1 105 ? -5.726 -5.773 -21.497 1.00 98.19 105 HIS A C 1
ATOM 834 O O . HIS A 1 105 ? -5.206 -5.346 -22.519 1.00 98.19 105 HIS A O 1
ATOM 840 N N . ASP A 1 106 ? -5.550 -7.031 -21.070 1.00 98.06 106 ASP A N 1
ATOM 841 C CA . ASP A 1 106 ? -4.634 -8.008 -21.687 1.00 98.06 106 ASP A CA 1
ATOM 842 C C . ASP A 1 106 ? -3.164 -7.544 -21.708 1.00 98.06 106 ASP A C 1
ATOM 844 O O . ASP A 1 106 ? -2.412 -7.817 -22.642 1.00 98.06 106 ASP A O 1
ATOM 848 N N . VAL A 1 107 ? -2.746 -6.820 -20.660 1.00 97.75 107 VAL A N 1
ATOM 849 C CA . VAL A 1 107 ? -1.388 -6.265 -20.528 1.00 97.75 107 VAL A CA 1
ATOM 850 C C . VAL A 1 107 ? -0.644 -6.869 -19.340 1.00 97.75 107 VAL A C 1
ATOM 852 O O . VAL A 1 107 ? -1.153 -6.901 -18.218 1.00 97.75 107 VAL A O 1
ATOM 855 N N . ASP A 1 108 ? 0.600 -7.279 -19.584 1.00 97.06 108 ASP A N 1
ATOM 856 C CA . ASP A 1 108 ? 1.503 -7.813 -18.564 1.00 97.06 108 ASP A CA 1
ATOM 857 C C . ASP A 1 108 ? 2.559 -6.766 -18.185 1.00 97.06 108 ASP A C 1
ATOM 859 O O . ASP A 1 108 ? 3.604 -6.639 -18.828 1.00 97.06 108 ASP A O 1
ATOM 863 N N . LEU A 1 109 ? 2.278 -5.970 -17.151 1.00 98.19 109 LEU A N 1
ATOM 864 C CA . LEU A 1 109 ? 3.198 -4.918 -16.716 1.00 98.19 109 LEU A CA 1
ATOM 865 C C . LEU A 1 109 ? 4.342 -5.472 -15.846 1.00 98.19 109 LEU A C 1
ATOM 867 O O . LEU A 1 109 ? 4.104 -6.315 -14.968 1.00 98.19 109 LEU A O 1
ATOM 871 N N . PRO A 1 110 ? 5.585 -4.970 -15.998 1.00 98.56 110 PRO A N 1
ATOM 872 C CA . PRO A 1 110 ? 6.655 -5.242 -15.046 1.00 98.56 110 PRO A CA 1
ATOM 873 C C . PRO A 1 110 ? 6.259 -4.771 -13.643 1.00 98.56 110 PRO A C 1
ATOM 875 O O . PRO A 1 110 ? 5.789 -3.647 -13.472 1.00 98.56 110 PRO A O 1
ATOM 878 N N . HIS A 1 111 ? 6.481 -5.612 -12.633 1.00 98.75 111 HIS A N 1
ATOM 879 C CA . HIS A 1 111 ? 6.169 -5.285 -11.244 1.00 98.75 111 HIS A CA 1
ATOM 880 C C . HIS A 1 111 ? 7.345 -5.607 -10.323 1.00 98.75 111 HIS A C 1
ATOM 882 O O . HIS A 1 111 ? 7.836 -6.739 -10.277 1.00 98.75 111 HIS A O 1
ATOM 888 N N . TYR A 1 112 ? 7.766 -4.596 -9.567 1.00 98.75 112 TYR A N 1
ATOM 889 C CA . TYR A 1 112 ? 8.829 -4.679 -8.580 1.00 98.75 112 TYR A CA 1
ATOM 890 C C . TYR A 1 112 ? 8.320 -4.306 -7.192 1.00 98.75 112 TYR A C 1
ATOM 892 O O . TYR A 1 112 ? 7.563 -3.351 -7.036 1.00 98.75 112 TYR A O 1
ATOM 900 N N . SER A 1 113 ? 8.798 -5.016 -6.174 1.00 98.25 113 SER A N 1
ATOM 901 C CA . SER A 1 113 ? 8.646 -4.626 -4.772 1.00 98.25 113 SER A CA 1
ATOM 902 C C . SER A 1 113 ? 9.981 -4.109 -4.249 1.00 98.25 113 SER A C 1
ATOM 904 O O . SER A 1 113 ? 10.987 -4.814 -4.329 1.00 98.25 113 SER A O 1
ATOM 906 N N . PHE A 1 114 ? 10.005 -2.887 -3.718 1.00 97.56 114 PHE A N 1
ATOM 907 C CA . PHE A 1 114 ? 11.232 -2.222 -3.272 1.00 97.56 114 PHE A CA 1
ATOM 908 C C . PHE A 1 114 ? 11.063 -1.552 -1.907 1.00 97.56 114 PHE A C 1
ATOM 910 O O . PHE A 1 114 ? 9.956 -1.422 -1.379 1.00 97.56 114 PHE A O 1
ATOM 917 N N . SER A 1 115 ? 12.185 -1.153 -1.310 1.00 95.75 115 SER A N 1
ATOM 918 C CA . SER A 1 115 ? 12.246 -0.653 0.060 1.00 95.75 115 SER A CA 1
ATOM 919 C C . SER A 1 115 ? 12.216 0.870 0.189 1.00 95.75 115 SER A C 1
ATOM 921 O O . SER A 1 115 ? 12.941 1.591 -0.497 1.00 95.75 115 SER A O 1
ATOM 923 N N . ILE A 1 116 ? 11.456 1.344 1.181 1.00 92.44 116 ILE A N 1
ATOM 924 C CA . ILE A 1 116 ? 11.566 2.692 1.742 1.00 92.44 116 ILE A CA 1
ATOM 925 C C . ILE A 1 116 ? 11.838 2.567 3.244 1.00 92.44 116 ILE A C 1
ATOM 927 O O . ILE A 1 116 ? 11.001 2.083 4.006 1.00 92.44 116 ILE A O 1
ATOM 931 N N . LEU A 1 117 ? 13.007 3.042 3.672 1.00 86.06 117 LEU A N 1
ATOM 932 C CA . LEU A 1 117 ? 13.420 3.171 5.068 1.00 86.06 117 LEU A CA 1
ATOM 933 C C . LEU A 1 117 ? 13.501 4.651 5.404 1.00 86.06 117 LEU A C 1
ATOM 935 O O . LEU A 1 117 ? 14.554 5.266 5.270 1.00 86.06 117 LEU A O 1
ATOM 939 N N . ARG A 1 118 ? 12.364 5.239 5.790 1.00 82.12 118 ARG A N 1
ATOM 940 C CA . ARG A 1 118 ? 12.251 6.691 5.991 1.00 82.12 118 ARG A CA 1
ATOM 941 C C . ARG A 1 118 ? 13.388 7.224 6.885 1.00 82.12 118 ARG A C 1
ATOM 943 O O . ARG A 1 118 ? 13.590 6.666 7.961 1.00 82.12 118 ARG A O 1
ATOM 950 N N . PRO A 1 119 ? 14.072 8.308 6.475 1.00 82.00 119 PRO A N 1
ATOM 951 C CA . PRO A 1 119 ? 13.729 9.209 5.366 1.00 82.00 119 PRO A CA 1
ATOM 952 C C . PRO A 1 119 ? 14.282 8.794 3.986 1.00 82.00 119 PRO A C 1
ATOM 954 O O . PRO A 1 119 ? 14.222 9.583 3.050 1.00 82.00 119 PRO A O 1
ATOM 957 N N . HIS A 1 120 ? 14.812 7.583 3.833 1.00 86.12 120 HIS A N 1
ATOM 958 C CA . HIS A 1 120 ? 15.488 7.118 2.625 1.00 86.12 120 HIS A CA 1
ATOM 959 C C . HIS A 1 120 ? 14.645 6.139 1.801 1.00 86.12 120 HIS A C 1
ATOM 961 O O . HIS A 1 120 ? 13.819 5.380 2.308 1.00 86.12 120 HIS A O 1
ATOM 967 N N . VAL A 1 121 ? 14.902 6.146 0.502 1.00 91.75 121 VAL A N 1
ATOM 968 C CA . VAL A 1 121 ? 14.409 5.179 -0.480 1.00 91.75 121 VAL A CA 1
ATOM 969 C C . VAL A 1 121 ? 15.617 4.411 -0.992 1.00 91.75 121 VAL A C 1
ATOM 971 O O . VAL A 1 121 ? 16.692 4.998 -1.132 1.00 91.75 121 VAL A O 1
ATOM 974 N N . ASP A 1 122 ? 15.434 3.131 -1.293 1.00 95.44 122 ASP A N 1
ATOM 975 C CA . ASP A 1 122 ? 16.444 2.344 -1.989 1.00 95.44 122 ASP A CA 1
ATOM 976 C C . ASP A 1 122 ? 16.704 2.922 -3.393 1.00 95.44 122 ASP A C 1
ATOM 978 O O . ASP A 1 122 ? 15.935 2.712 -4.333 1.00 95.44 122 ASP A O 1
ATOM 982 N N . GLN A 1 123 ? 17.783 3.697 -3.533 1.00 95.12 123 GLN A N 1
ATOM 983 C CA . GLN A 1 123 ? 18.149 4.303 -4.814 1.00 95.12 123 GLN A CA 1
ATOM 984 C C . GLN A 1 123 ? 18.590 3.255 -5.836 1.00 95.12 123 GLN A C 1
ATOM 986 O O . GLN A 1 123 ? 18.357 3.451 -7.028 1.00 95.12 123 GLN A O 1
ATOM 991 N N . ASN A 1 124 ? 19.176 2.140 -5.392 1.00 96.94 124 ASN A N 1
ATOM 992 C CA . ASN A 1 124 ? 19.606 1.064 -6.279 1.00 96.94 124 ASN A CA 1
ATOM 993 C C . ASN A 1 124 ? 18.396 0.393 -6.932 1.00 96.94 124 ASN A C 1
ATOM 995 O O . ASN A 1 124 ? 18.438 0.099 -8.125 1.00 96.94 124 ASN A O 1
ATOM 999 N N . ALA A 1 125 ? 17.278 0.260 -6.214 1.00 97.69 125 ALA A N 1
ATOM 1000 C CA . ALA A 1 125 ? 16.021 -0.197 -6.802 1.00 97.69 125 ALA A CA 1
ATOM 1001 C C . ALA A 1 125 ? 15.509 0.742 -7.913 1.00 97.69 125 ALA A C 1
ATOM 1003 O O . ALA A 1 125 ? 15.098 0.272 -8.976 1.00 97.69 125 ALA A O 1
ATOM 1004 N N . LEU A 1 126 ? 15.575 2.065 -7.710 1.00 97.50 126 LEU A N 1
ATOM 1005 C CA . LEU A 1 126 ? 15.186 3.044 -8.736 1.00 97.50 126 LEU A CA 1
ATOM 1006 C C . LEU A 1 126 ? 16.106 2.981 -9.962 1.00 97.50 126 LEU A C 1
ATOM 1008 O O . LEU A 1 126 ? 15.624 2.975 -11.095 1.00 97.50 126 LEU A O 1
ATOM 1012 N N . ILE A 1 127 ? 17.421 2.894 -9.741 1.00 97.81 127 ILE A N 1
ATOM 1013 C CA . ILE A 1 127 ? 18.415 2.737 -10.810 1.00 97.81 127 ILE A CA 1
ATOM 1014 C C . ILE A 1 127 ? 18.133 1.460 -11.601 1.00 97.81 127 ILE A C 1
ATOM 1016 O O . ILE A 1 127 ? 18.051 1.524 -12.824 1.00 97.81 127 ILE A O 1
ATOM 1020 N N . TYR A 1 128 ? 17.925 0.329 -10.922 1.00 98.25 128 TYR A N 1
ATOM 1021 C CA . TYR A 1 128 ? 17.647 -0.958 -11.558 1.00 98.25 128 TYR A CA 1
ATOM 1022 C C . TYR A 1 128 ? 16.416 -0.888 -12.469 1.00 98.25 128 TYR A C 1
ATOM 1024 O O . TYR A 1 128 ? 16.484 -1.265 -13.640 1.00 98.25 128 TYR A O 1
ATOM 1032 N N . MET A 1 129 ? 15.300 -0.347 -11.964 1.00 98.12 129 MET A N 1
ATOM 1033 C CA . MET A 1 129 ? 14.069 -0.211 -12.749 1.00 98.12 129 MET A CA 1
ATOM 1034 C C . MET A 1 129 ? 14.268 0.674 -13.986 1.00 98.12 129 MET A C 1
ATOM 1036 O O . MET A 1 129 ? 13.847 0.290 -15.074 1.00 98.12 129 MET A O 1
ATOM 1040 N N . LEU A 1 130 ? 14.957 1.812 -13.850 1.00 97.19 130 LEU A N 1
ATOM 1041 C CA . LEU A 1 130 ? 15.217 2.733 -14.964 1.00 97.19 130 LEU A CA 1
ATOM 1042 C C . LEU A 1 130 ? 16.253 2.199 -15.966 1.00 97.19 130 LEU A C 1
ATOM 1044 O O . LEU A 1 130 ? 16.179 2.514 -17.149 1.00 97.19 130 LEU A O 1
ATOM 1048 N N . GLN A 1 131 ? 17.218 1.389 -15.529 1.00 96.75 131 GLN A N 1
ATOM 1049 C CA . GLN A 1 131 ? 18.156 0.716 -16.432 1.00 96.75 131 GLN A CA 1
ATOM 1050 C C . GLN A 1 131 ? 17.465 -0.394 -17.231 1.00 96.75 131 GLN A C 1
ATOM 1052 O O . GLN A 1 131 ? 17.748 -0.569 -18.417 1.00 96.75 131 GLN A O 1
ATOM 1057 N N . ARG A 1 132 ? 16.558 -1.145 -16.592 1.00 97.56 132 ARG A N 1
ATOM 1058 C CA . ARG A 1 132 ? 15.837 -2.254 -17.225 1.00 97.56 132 ARG A CA 1
ATOM 1059 C C . ARG A 1 132 ? 14.705 -1.778 -18.137 1.00 97.56 132 ARG A C 1
ATOM 1061 O O . ARG A 1 132 ? 14.466 -2.409 -19.164 1.00 97.56 132 ARG A O 1
ATOM 1068 N N . HIS A 1 133 ? 14.055 -0.670 -17.778 1.00 97.06 133 HIS A N 1
ATOM 1069 C CA . HIS A 1 133 ? 12.889 -0.109 -18.467 1.00 97.06 133 HIS A CA 1
ATOM 1070 C C . HIS A 1 133 ? 13.055 1.403 -18.720 1.00 97.06 133 HIS A C 1
ATOM 1072 O O . HIS A 1 133 ? 12.313 2.208 -18.157 1.00 97.06 133 HIS A O 1
ATOM 1078 N N . PRO A 1 134 ? 14.021 1.826 -19.559 1.00 93.94 134 PRO A N 1
ATOM 1079 C CA . PRO A 1 134 ? 14.403 3.239 -19.699 1.00 93.94 134 PRO A CA 1
ATOM 1080 C C . PRO A 1 134 ? 13.303 4.157 -20.251 1.00 93.94 134 PRO A C 1
ATOM 1082 O O . PRO A 1 134 ? 13.323 5.355 -19.978 1.00 93.94 134 PRO A O 1
ATOM 1085 N N . ASP A 1 135 ? 12.344 3.605 -20.998 1.00 92.50 135 ASP A N 1
ATOM 1086 C CA . ASP A 1 135 ? 11.247 4.356 -21.625 1.00 92.50 135 ASP A CA 1
ATOM 1087 C C . ASP A 1 135 ? 9.905 4.199 -20.887 1.00 92.50 135 ASP A C 1
ATOM 1089 O O . ASP A 1 135 ? 8.858 4.560 -21.432 1.00 92.50 135 ASP A O 1
ATOM 1093 N N . TYR A 1 136 ? 9.905 3.592 -19.696 1.00 96.69 136 TYR A N 1
ATOM 1094 C CA . TYR A 1 136 ? 8.681 3.318 -18.942 1.00 96.69 136 TYR A CA 1
ATOM 1095 C C . TYR A 1 136 ? 8.502 4.344 -17.825 1.00 96.69 136 TYR A C 1
ATOM 1097 O O . TYR A 1 136 ? 9.462 4.805 -17.206 1.00 96.69 136 TYR A O 1
ATOM 1105 N N . HIS A 1 137 ? 7.247 4.681 -17.540 1.00 97.12 137 HIS A N 1
ATOM 1106 C CA . HIS A 1 137 ? 6.895 5.413 -16.329 1.00 97.12 137 HIS A CA 1
ATOM 1107 C C . HIS A 1 137 ? 6.948 4.468 -15.124 1.00 97.12 137 HIS A C 1
ATOM 1109 O O . HIS A 1 137 ? 6.547 3.313 -15.229 1.00 97.12 137 HIS A O 1
ATOM 1115 N N . ILE A 1 138 ? 7.459 4.940 -13.986 1.00 98.12 138 ILE A N 1
ATOM 1116 C CA . ILE A 1 138 ? 7.438 4.185 -12.730 1.00 98.12 138 ILE A CA 1
ATOM 1117 C C . ILE A 1 138 ? 6.279 4.710 -11.888 1.00 98.12 138 ILE A C 1
ATOM 1119 O O . ILE A 1 138 ? 6.346 5.820 -11.367 1.00 98.12 138 ILE A O 1
ATOM 1123 N N . GLN A 1 139 ? 5.252 3.883 -11.714 1.00 98.50 139 GLN A N 1
ATOM 1124 C CA . GLN A 1 139 ? 4.133 4.160 -10.825 1.00 98.50 139 GLN A CA 1
ATOM 1125 C C . GLN A 1 139 ? 4.436 3.583 -9.443 1.00 98.50 139 GLN A C 1
ATOM 1127 O O . GLN A 1 139 ? 4.414 2.363 -9.255 1.00 98.50 139 GLN A O 1
ATOM 1132 N N . PHE A 1 140 ? 4.664 4.443 -8.447 1.00 98.50 140 PHE A N 1
ATOM 1133 C CA . PHE A 1 140 ? 4.775 3.979 -7.064 1.00 98.50 140 PHE A CA 1
ATOM 1134 C C . PHE A 1 140 ? 3.420 3.505 -6.543 1.00 98.50 140 PHE A C 1
ATOM 1136 O O . PHE A 1 140 ? 2.412 4.166 -6.787 1.00 98.50 140 PHE A O 1
ATOM 1143 N N . ILE A 1 141 ? 3.395 2.389 -5.814 1.00 98.50 141 ILE A N 1
ATOM 1144 C CA . ILE A 1 141 ? 2.171 1.781 -5.273 1.00 98.50 141 ILE A CA 1
ATOM 1145 C C . ILE A 1 141 ? 2.314 1.546 -3.773 1.00 98.50 141 ILE A C 1
ATOM 1147 O O . ILE A 1 141 ? 3.316 1.004 -3.316 1.00 98.50 141 ILE A O 1
ATOM 1151 N N . ASP A 1 142 ? 1.287 1.894 -3.007 1.00 96.56 142 ASP A N 1
ATOM 1152 C CA . ASP A 1 142 ? 1.159 1.533 -1.594 1.00 96.56 142 ASP A CA 1
ATOM 1153 C C . ASP A 1 142 ? -0.290 1.105 -1.291 1.00 96.56 142 ASP A C 1
ATOM 1155 O O . ASP A 1 142 ? -1.197 1.232 -2.114 1.00 96.56 142 ASP A O 1
ATOM 1159 N N . SER A 1 143 ? -0.530 0.550 -0.111 1.00 94.81 143 SER A N 1
ATOM 1160 C CA . SER A 1 143 ? -1.868 0.134 0.309 1.00 94.81 143 SER A CA 1
ATOM 1161 C C . SER A 1 143 ? -2.711 1.302 0.800 1.00 94.81 143 SER A C 1
ATOM 1163 O O . SER A 1 143 ? -3.861 1.440 0.397 1.00 94.81 143 SER A O 1
ATOM 1165 N N . TRP A 1 144 ? -2.176 2.185 1.636 1.00 94.88 144 TRP A N 1
ATOM 1166 C CA . TRP A 1 144 ? -2.967 3.284 2.174 1.00 94.88 144 TRP A CA 1
ATOM 1167 C C . TRP A 1 144 ? -2.116 4.494 2.546 1.00 94.88 144 TRP A C 1
ATOM 1169 O O . TRP A 1 144 ? -0.908 4.40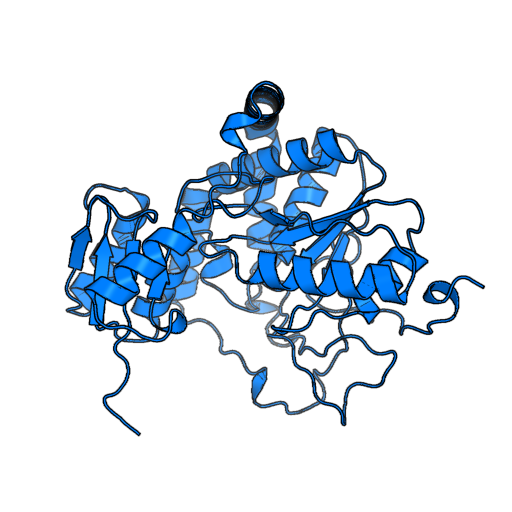2 2.744 1.00 94.88 144 TRP A O 1
ATOM 1179 N N . THR A 1 145 ? -2.756 5.654 2.682 1.00 93.94 145 THR A N 1
ATOM 1180 C CA . THR A 1 145 ? -2.104 6.847 3.232 1.00 93.94 145 THR A CA 1
ATOM 1181 C C . THR A 1 145 ? -3.074 7.687 4.054 1.00 93.94 145 THR A C 1
ATOM 1183 O O . THR A 1 145 ? -4.160 8.030 3.597 1.00 93.94 145 THR A O 1
ATOM 1186 N N . GLY A 1 146 ? -2.677 8.024 5.287 1.00 90.75 146 GLY A N 1
ATOM 1187 C CA . GLY A 1 146 ? -3.461 8.895 6.177 1.00 90.75 146 GLY A CA 1
ATOM 1188 C C . GLY A 1 146 ? -2.835 10.260 6.460 1.00 90.75 146 GLY A C 1
ATOM 1189 O O . GLY A 1 146 ? -3.543 11.245 6.634 1.00 90.75 146 GLY A O 1
ATOM 1190 N N . LYS A 1 147 ? -1.500 10.351 6.483 1.00 89.62 147 LYS A N 1
ATOM 1191 C CA . LYS A 1 147 ? -0.773 11.609 6.761 1.00 89.62 147 LYS A CA 1
ATOM 1192 C C . LYS A 1 147 ? 0.299 11.963 5.732 1.00 89.62 147 LYS A C 1
ATOM 1194 O O . LYS A 1 147 ? 1.131 12.839 5.984 1.00 89.62 147 LYS A O 1
ATOM 1199 N N . GLY A 1 148 ? 0.332 11.230 4.616 1.00 91.44 148 GLY A N 1
ATOM 1200 C CA . GLY A 1 148 ? 1.244 11.469 3.496 1.00 91.44 148 GLY A CA 1
ATOM 1201 C C . GLY A 1 148 ? 2.729 11.331 3.837 1.00 91.44 148 GLY A C 1
ATOM 1202 O O . GLY A 1 148 ? 3.560 11.960 3.191 1.00 91.44 148 GLY A O 1
ATOM 1203 N N . ALA A 1 149 ? 3.091 10.544 4.857 1.00 91.69 149 ALA A N 1
ATOM 1204 C CA . ALA A 1 149 ? 4.489 10.396 5.272 1.00 91.69 149 ALA A CA 1
ATOM 1205 C C . ALA A 1 149 ? 5.359 9.785 4.162 1.00 91.69 149 ALA A C 1
ATOM 1207 O O . ALA A 1 149 ? 6.409 10.335 3.842 1.00 91.69 149 ALA A O 1
ATOM 1208 N N . THR A 1 150 ? 4.897 8.691 3.549 1.00 92.06 150 THR A N 1
ATOM 1209 C CA . THR A 1 150 ? 5.568 8.056 2.405 1.00 92.06 150 THR A CA 1
ATOM 1210 C C . THR A 1 150 ? 5.610 8.994 1.200 1.00 92.06 150 THR A C 1
ATOM 1212 O O . THR A 1 150 ? 6.665 9.151 0.596 1.00 92.06 150 THR A O 1
ATOM 1215 N N . ARG A 1 151 ? 4.501 9.697 0.913 1.00 93.06 151 ARG A N 1
ATOM 1216 C CA . ARG A 1 151 ? 4.423 10.677 -0.178 1.00 93.06 151 ARG A CA 1
ATOM 1217 C C . ARG A 1 151 ? 5.519 11.738 -0.086 1.00 93.06 151 ARG A C 1
ATOM 1219 O O . ARG A 1 151 ? 6.232 11.940 -1.055 1.00 93.06 151 ARG A O 1
ATOM 1226 N N . ARG A 1 152 ? 5.676 12.384 1.074 1.00 93.31 152 ARG A N 1
ATOM 1227 C CA . ARG A 1 152 ? 6.705 13.424 1.261 1.00 93.31 152 ARG A CA 1
ATOM 1228 C C . ARG A 1 152 ? 8.119 12.881 1.050 1.00 93.31 152 ARG A C 1
ATOM 1230 O O . ARG A 1 152 ? 8.912 13.512 0.367 1.00 93.31 152 ARG A O 1
ATOM 1237 N N . VAL A 1 153 ? 8.405 11.693 1.592 1.00 93.56 153 VAL A N 1
ATOM 1238 C CA . VAL A 1 153 ? 9.711 11.037 1.416 1.00 93.56 153 VAL A CA 1
ATOM 1239 C C . VAL A 1 153 ? 9.987 10.744 -0.059 1.00 93.56 153 VAL A C 1
ATOM 1241 O O . VAL A 1 153 ? 11.085 11.025 -0.529 1.00 93.56 153 VAL A O 1
ATOM 1244 N N . LEU A 1 154 ? 8.997 10.245 -0.806 1.00 94.62 154 LEU A N 1
ATOM 1245 C CA . LEU A 1 154 ? 9.128 10.053 -2.252 1.00 94.62 154 LEU A CA 1
ATOM 1246 C C . LEU A 1 154 ? 9.401 11.369 -2.976 1.00 94.62 154 LEU A C 1
ATOM 1248 O O . LEU A 1 154 ? 10.333 11.417 -3.769 1.00 94.62 154 LEU A O 1
ATOM 1252 N N . THR A 1 155 ? 8.647 12.431 -2.684 1.00 94.75 155 THR A N 1
ATOM 1253 C CA . THR A 1 155 ? 8.849 13.752 -3.299 1.00 94.75 155 THR A CA 1
ATOM 1254 C C . THR A 1 155 ? 10.287 14.243 -3.116 1.00 94.75 155 THR A C 1
ATOM 1256 O O . THR A 1 155 ? 10.935 14.644 -4.086 1.00 94.75 155 THR A O 1
ATOM 1259 N N . ASP A 1 156 ? 10.815 14.170 -1.892 1.00 94.81 156 ASP A N 1
ATOM 1260 C CA . ASP A 1 156 ? 12.171 14.630 -1.581 1.00 94.81 156 ASP A CA 1
ATOM 1261 C C . ASP A 1 156 ? 13.243 13.766 -2.262 1.00 94.81 156 ASP A C 1
ATOM 1263 O O . ASP A 1 156 ? 14.183 14.291 -2.872 1.00 94.81 156 ASP A O 1
ATOM 1267 N N . VAL A 1 157 ? 13.088 12.439 -2.211 1.00 94.12 157 VAL A N 1
ATOM 1268 C CA . VAL A 1 157 ? 14.021 11.499 -2.844 1.00 94.12 157 VAL A CA 1
ATOM 1269 C C . VAL A 1 157 ? 14.007 11.657 -4.354 1.00 94.12 157 VAL A C 1
ATOM 1271 O O . VAL A 1 157 ? 15.076 11.790 -4.939 1.00 94.12 157 VAL A O 1
ATOM 1274 N N . VAL A 1 158 ? 12.839 11.644 -4.996 1.00 95.94 158 VAL A N 1
ATOM 1275 C CA . VAL A 1 158 ? 12.715 11.718 -6.458 1.00 95.94 158 VAL A CA 1
ATOM 1276 C C . VAL A 1 158 ? 13.308 13.023 -6.976 1.00 95.94 158 VAL A C 1
ATOM 1278 O O . VAL A 1 158 ? 14.044 13.016 -7.962 1.00 95.94 158 VAL A O 1
ATOM 1281 N N . LYS A 1 159 ? 13.080 14.139 -6.273 1.00 95.94 159 LYS A N 1
ATOM 1282 C CA . LYS A 1 159 ? 13.704 15.425 -6.600 1.00 95.94 159 LYS A CA 1
ATOM 1283 C C . LYS A 1 159 ? 15.233 15.344 -6.567 1.00 95.94 159 LYS A C 1
ATOM 1285 O O . LYS A 1 159 ? 15.883 15.795 -7.509 1.00 95.94 159 LYS A O 1
ATOM 1290 N N . SER A 1 160 ? 15.799 14.781 -5.498 1.00 95.12 160 SER A N 1
ATOM 1291 C CA . SER A 1 160 ? 17.250 14.609 -5.358 1.00 95.12 160 SER A CA 1
ATOM 1292 C C . SER A 1 160 ? 17.810 13.657 -6.422 1.00 95.12 160 SER A C 1
ATOM 1294 O O . SER A 1 160 ? 18.762 13.989 -7.122 1.00 95.12 160 SER A O 1
ATOM 1296 N N . PHE A 1 161 ? 17.150 12.517 -6.621 1.00 95.50 161 PHE A N 1
ATOM 1297 C CA . PHE A 1 161 ? 17.518 11.488 -7.586 1.00 95.50 161 PHE A CA 1
ATOM 1298 C C . PHE A 1 161 ? 17.557 12.039 -9.018 1.00 95.50 161 PHE A C 1
ATOM 1300 O O . PHE A 1 161 ? 18.550 11.859 -9.722 1.00 95.50 161 PHE A O 1
ATOM 1307 N N . ASN A 1 162 ? 16.528 12.790 -9.423 1.00 96.25 162 ASN A N 1
ATOM 1308 C CA . ASN A 1 162 ? 16.480 13.448 -10.728 1.00 96.25 162 ASN A CA 1
ATOM 1309 C C . ASN A 1 162 ? 17.625 14.451 -10.916 1.00 96.25 162 ASN A C 1
ATOM 1311 O O . ASN A 1 162 ? 18.226 14.493 -11.989 1.00 96.25 162 ASN A O 1
ATOM 1315 N N . ALA A 1 163 ? 17.972 15.220 -9.878 1.00 95.88 163 ALA A N 1
ATOM 1316 C CA . ALA A 1 163 ? 19.103 16.145 -9.932 1.00 95.88 163 ALA A CA 1
ATOM 1317 C C . ALA A 1 163 ? 20.454 15.418 -10.068 1.00 95.88 163 ALA A C 1
ATOM 1319 O O . ALA A 1 163 ? 21.333 15.892 -10.787 1.00 95.88 163 ALA A O 1
ATOM 1320 N N . THR A 1 164 ? 20.620 14.267 -9.411 1.00 95.25 164 THR A N 1
ATOM 1321 C CA . THR A 1 164 ? 21.853 13.465 -9.453 1.00 95.25 164 THR A CA 1
ATOM 1322 C C . THR A 1 164 ? 22.036 12.720 -10.777 1.00 95.25 164 THR A C 1
ATOM 1324 O O . THR A 1 164 ? 23.138 12.707 -11.330 1.00 95.25 164 THR A O 1
ATOM 1327 N N . TYR A 1 165 ? 20.976 12.095 -11.293 1.00 95.06 165 TYR A N 1
ATOM 1328 C CA . TYR A 1 165 ? 21.062 11.191 -12.445 1.00 95.06 165 TYR A CA 1
ATOM 1329 C C . TYR A 1 165 ? 20.566 11.801 -13.760 1.00 95.06 165 TYR A C 1
ATOM 1331 O O . TYR A 1 165 ? 20.676 11.164 -14.805 1.00 95.06 165 TYR A O 1
ATOM 1339 N N . GLY A 1 166 ? 20.045 13.033 -13.739 1.00 93.88 166 GLY A N 1
ATOM 1340 C CA . GLY A 1 166 ? 19.494 13.685 -14.930 1.00 93.88 166 GLY A CA 1
ATOM 1341 C C . GLY A 1 166 ? 18.233 12.995 -15.457 1.00 93.88 166 GLY A C 1
ATOM 1342 O O . GLY A 1 166 ? 18.001 12.982 -16.665 1.00 93.88 166 GLY A O 1
ATOM 1343 N N . THR A 1 167 ? 17.449 12.384 -14.567 1.00 94.12 167 THR A N 1
ATOM 1344 C CA . THR A 1 167 ? 16.212 11.665 -14.897 1.00 94.12 167 THR A CA 1
ATOM 1345 C C . THR A 1 167 ? 14.978 12.561 -14.763 1.00 94.12 167 THR A C 1
ATOM 1347 O O . THR A 1 167 ? 15.050 13.674 -14.245 1.00 94.12 167 THR A O 1
ATOM 1350 N N . ASN A 1 168 ? 13.827 12.064 -15.224 1.00 93.38 168 ASN A N 1
ATOM 1351 C CA . ASN A 1 168 ? 12.524 12.723 -15.081 1.00 93.38 168 ASN A CA 1
ATOM 1352 C C . ASN A 1 168 ? 11.510 11.799 -14.384 1.00 93.38 168 ASN A C 1
ATOM 1354 O O . ASN A 1 168 ? 10.380 11.630 -14.842 1.00 93.38 168 ASN A O 1
ATOM 1358 N N . LEU A 1 169 ? 11.949 11.138 -13.312 1.00 95.25 169 LEU A N 1
ATOM 1359 C CA . LEU A 1 169 ? 11.099 10.278 -12.497 1.00 95.25 169 LEU A CA 1
ATOM 1360 C C . LEU A 1 169 ? 9.998 11.123 -11.845 1.00 95.25 169 LEU A C 1
ATOM 1362 O O . LEU A 1 169 ? 10.278 12.207 -11.327 1.00 95.25 169 LEU A O 1
ATOM 1366 N N . GLN A 1 170 ? 8.760 10.638 -11.881 1.00 94.75 170 GLN A N 1
ATOM 1367 C CA . GLN A 1 170 ? 7.639 11.261 -11.184 1.00 94.75 170 GLN A CA 1
ATOM 1368 C C . GLN A 1 170 ? 7.533 10.679 -9.775 1.00 94.75 170 GLN A C 1
ATOM 1370 O O . GLN A 1 170 ? 7.891 9.530 -9.541 1.00 94.75 170 GLN A O 1
ATOM 1375 N N . ASP A 1 171 ? 7.088 11.485 -8.817 1.00 94.12 171 ASP A N 1
ATOM 1376 C CA . ASP A 1 171 ? 6.916 11.076 -7.423 1.00 94.12 171 ASP A CA 1
ATOM 1377 C C . ASP A 1 171 ? 5.481 10.615 -7.126 1.00 94.12 171 ASP A C 1
ATOM 1379 O O . ASP A 1 171 ? 5.125 10.443 -5.960 1.00 94.12 171 ASP A O 1
ATOM 1383 N N . ASP A 1 172 ? 4.632 10.460 -8.150 1.00 93.06 172 ASP A N 1
ATOM 1384 C CA . ASP A 1 172 ? 3.230 10.056 -8.049 1.00 93.06 172 ASP A CA 1
ATOM 1385 C C . ASP A 1 172 ? 3.075 8.686 -7.353 1.00 93.06 172 ASP A C 1
ATOM 1387 O O . ASP A 1 172 ? 3.783 7.730 -7.650 1.00 93.06 172 ASP A O 1
ATOM 1391 N N . ILE A 1 173 ? 2.184 8.614 -6.358 1.00 96.44 173 ILE A N 1
ATOM 1392 C CA . ILE A 1 173 ? 1.943 7.401 -5.566 1.00 96.44 173 ILE A CA 1
ATOM 1393 C C . ILE A 1 173 ? 0.483 6.996 -5.713 1.00 96.44 173 ILE A C 1
ATOM 1395 O O . ILE A 1 173 ? -0.412 7.745 -5.325 1.00 96.44 173 ILE A O 1
ATOM 1399 N N . ALA A 1 174 ? 0.238 5.813 -6.252 1.00 98.25 174 ALA A N 1
ATOM 1400 C CA . ALA A 1 174 ? -1.067 5.187 -6.293 1.00 98.25 174 ALA A CA 1
ATOM 1401 C C . ALA A 1 174 ? -1.312 4.417 -4.992 1.00 98.25 174 ALA A C 1
ATOM 1403 O O . ALA A 1 174 ? -0.462 3.648 -4.546 1.00 98.25 174 ALA A O 1
ATOM 1404 N N . VAL A 1 175 ? -2.467 4.622 -4.364 1.00 98.00 175 VAL A N 1
ATOM 1405 C CA . VAL A 1 175 ? -2.828 3.932 -3.115 1.00 98.00 175 VAL A CA 1
ATOM 1406 C C . VAL A 1 175 ? -4.164 3.220 -3.237 1.00 98.00 175 VAL A C 1
ATOM 1408 O O . VAL A 1 175 ? -5.076 3.715 -3.894 1.00 98.00 175 VAL A O 1
ATOM 1411 N N . LEU A 1 176 ? -4.335 2.081 -2.565 1.00 97.81 176 LEU A N 1
ATOM 1412 C CA . LEU A 1 176 ? -5.662 1.464 -2.487 1.00 97.81 176 LEU A CA 1
ATOM 1413 C C . LEU A 1 176 ? -6.641 2.425 -1.778 1.00 97.81 176 LEU A C 1
ATOM 1415 O O . LEU A 1 176 ? -7.680 2.769 -2.339 1.00 97.81 176 LEU A O 1
ATOM 1419 N N . ALA A 1 177 ? -6.275 2.932 -0.596 1.00 97.38 177 ALA A N 1
ATOM 1420 C CA . ALA A 1 177 ? -7.096 3.869 0.177 1.00 97.38 177 ALA A CA 1
ATOM 1421 C C . ALA A 1 177 ? -6.336 5.148 0.576 1.00 97.38 177 ALA A C 1
ATOM 1423 O O . ALA A 1 177 ? -5.353 5.109 1.316 1.00 97.38 177 ALA A O 1
ATOM 1424 N N . ASP A 1 178 ? -6.822 6.312 0.144 1.00 97.44 178 ASP A N 1
ATOM 1425 C CA . ASP A 1 178 ? -6.295 7.611 0.573 1.00 97.44 178 ASP A CA 1
ATOM 1426 C C . ASP A 1 178 ? -7.248 8.281 1.569 1.00 97.44 178 ASP A C 1
ATOM 1428 O O . ASP A 1 178 ? -8.032 9.166 1.224 1.00 97.44 178 ASP A O 1
ATOM 1432 N N . ILE A 1 179 ? -7.156 7.870 2.830 1.00 96.19 179 ILE A N 1
ATOM 1433 C CA . ILE A 1 179 ? -7.951 8.437 3.930 1.00 96.19 179 ILE A CA 1
ATOM 1434 C C . ILE A 1 179 ? -7.438 9.824 4.365 1.00 96.19 179 ILE A C 1
ATOM 1436 O O . ILE A 1 179 ? -8.072 10.509 5.162 1.00 96.19 179 ILE A O 1
ATOM 1440 N N . GLY A 1 180 ? -6.262 10.237 3.874 1.00 96.00 180 GLY A N 1
ATOM 1441 C CA . GLY A 1 180 ? -5.577 11.471 4.259 1.00 96.00 180 GLY A CA 1
ATOM 1442 C C . GLY A 1 180 ? -5.685 12.629 3.269 1.00 96.00 180 GLY A C 1
ATOM 1443 O O . GLY A 1 180 ? -5.323 13.755 3.619 1.00 96.00 180 GLY A O 1
ATOM 1444 N N . HIS A 1 181 ? -6.165 12.387 2.047 1.00 96.69 181 HIS A N 1
ATOM 1445 C CA . HIS A 1 181 ? -6.147 13.384 0.968 1.00 96.69 181 HIS A CA 1
ATOM 1446 C C . HIS A 1 181 ? -4.745 13.802 0.529 1.00 96.69 181 HIS A C 1
ATOM 1448 O O . HIS A 1 181 ? -4.502 14.971 0.234 1.00 96.69 181 HIS A O 1
ATOM 1454 N N . CYS A 1 182 ? -3.838 12.823 0.453 1.00 95.69 182 CYS A N 1
ATOM 1455 C CA . CYS A 1 182 ? -2.415 13.009 0.150 1.00 95.69 182 CYS A CA 1
ATOM 1456 C C . CYS A 1 182 ? -1.957 12.445 -1.208 1.00 95.69 182 CYS A C 1
ATOM 1458 O O . CYS A 1 182 ? -0.771 12.531 -1.518 1.00 95.69 182 CYS A O 1
ATOM 1460 N N . SER A 1 183 ? -2.847 11.829 -1.979 1.00 96.44 183 SER A N 1
ATOM 1461 C CA . SER A 1 183 ? -2.595 11.304 -3.317 1.00 96.44 183 SER A CA 1
ATOM 1462 C C . SER A 1 183 ? -3.729 11.672 -4.272 1.00 96.44 183 SER A C 1
ATOM 1464 O O . SER A 1 183 ? -4.912 11.650 -3.924 1.00 96.44 183 SER A O 1
ATOM 1466 N N . SER A 1 184 ? -3.351 11.974 -5.507 1.00 95.38 184 SER A N 1
ATOM 1467 C CA . SER A 1 184 ? -4.241 12.168 -6.649 1.00 95.38 184 SER A CA 1
ATOM 1468 C C . SER A 1 184 ? -4.604 10.873 -7.384 1.00 95.38 184 SER A C 1
ATOM 1470 O O . SER A 1 184 ? -5.365 10.910 -8.348 1.00 95.38 184 SER A O 1
ATOM 1472 N N . THR A 1 185 ? -4.083 9.723 -6.948 1.00 97.50 185 THR A N 1
ATOM 1473 C CA . THR A 1 185 ? -4.335 8.407 -7.561 1.00 97.50 185 THR A CA 1
ATOM 1474 C C . THR A 1 185 ? -4.665 7.410 -6.467 1.00 97.50 185 THR A C 1
ATOM 1476 O O . THR A 1 185 ? -3.796 6.962 -5.723 1.00 97.50 185 THR A O 1
ATOM 1479 N N . PHE A 1 186 ? -5.945 7.096 -6.322 1.00 98.25 186 PHE A N 1
ATOM 1480 C CA . PHE A 1 186 ? -6.428 6.242 -5.247 1.00 98.25 186 PHE A CA 1
ATOM 1481 C C . PHE A 1 186 ? -7.618 5.418 -5.715 1.00 98.25 186 PHE A C 1
ATOM 1483 O O . PHE A 1 186 ? -8.296 5.808 -6.660 1.00 98.25 186 PHE A O 1
ATOM 1490 N N . GLY A 1 187 ? -7.892 4.299 -5.050 1.00 98.31 187 GLY A N 1
ATOM 1491 C CA . GLY A 1 187 ? -9.108 3.531 -5.306 1.00 98.31 187 GLY A CA 1
ATOM 1492 C C . GLY A 1 187 ? -10.310 4.032 -4.501 1.00 98.31 187 GLY A C 1
ATOM 1493 O O . GLY A 1 187 ? -11.441 3.984 -4.975 1.00 98.31 187 GLY A O 1
ATOM 1494 N N . THR A 1 188 ? -10.086 4.525 -3.277 1.00 97.81 188 THR A N 1
ATOM 1495 C CA . THR A 1 188 ? -11.145 5.081 -2.420 1.00 97.81 188 THR A CA 1
ATOM 1496 C C . THR A 1 188 ? -10.628 6.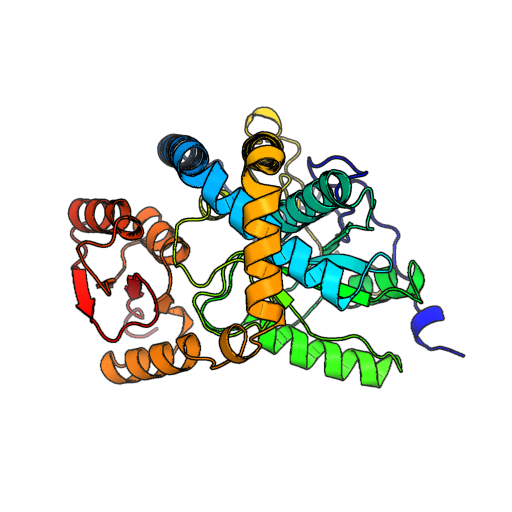088 -1.387 1.00 97.81 188 THR A C 1
ATOM 1498 O O . THR A 1 188 ? -9.433 6.148 -1.090 1.00 97.81 188 THR A O 1
ATOM 1501 N N . ARG A 1 189 ? -11.556 6.881 -0.843 1.00 96.25 189 ARG A N 1
ATOM 1502 C CA . ARG A 1 189 ? -11.383 7.755 0.331 1.00 96.25 189 ARG A CA 1
ATOM 1503 C C . ARG A 1 189 ? -11.930 7.142 1.616 1.00 96.25 189 ARG A C 1
ATOM 1505 O O . ARG A 1 189 ? -11.734 7.706 2.688 1.00 96.25 189 ARG A O 1
ATOM 1512 N N . ASP A 1 190 ? -12.620 6.012 1.504 1.00 95.81 190 ASP A N 1
ATOM 1513 C CA . ASP A 1 190 ? -13.192 5.327 2.651 1.00 95.81 190 ASP A CA 1
ATOM 1514 C C . ASP A 1 190 ? -12.094 4.785 3.566 1.00 95.81 190 ASP A C 1
ATOM 1516 O O . ASP A 1 190 ? -11.131 4.164 3.113 1.00 95.81 190 ASP A O 1
ATOM 1520 N N . ASP A 1 191 ? -12.300 4.948 4.867 1.00 95.56 191 ASP A N 1
ATOM 1521 C CA . ASP A 1 191 ? -11.452 4.390 5.911 1.00 95.56 191 ASP A CA 1
ATOM 1522 C C . ASP A 1 191 ? -12.042 3.061 6.391 1.00 95.56 191 ASP A C 1
ATOM 1524 O O . ASP A 1 191 ? -12.940 3.017 7.229 1.00 95.56 191 ASP A O 1
ATOM 1528 N N . PHE A 1 192 ? -11.577 1.966 5.787 1.00 94.88 192 PHE A N 1
ATOM 1529 C CA . PHE A 1 192 ? -12.003 0.606 6.105 1.00 94.88 192 PHE A CA 1
ATOM 1530 C C . PHE A 1 192 ? -10.793 -0.296 6.362 1.00 94.88 192 PHE A C 1
ATOM 1532 O O . PHE A 1 192 ? -9.676 -0.021 5.924 1.00 94.88 192 PHE A O 1
ATOM 1539 N N . LEU A 1 193 ? -11.013 -1.399 7.080 1.00 93.12 193 LEU A N 1
ATOM 1540 C CA . LEU A 1 193 ? -9.954 -2.357 7.378 1.00 93.12 193 LEU A CA 1
ATOM 1541 C C . LEU A 1 193 ? -9.569 -3.150 6.121 1.00 93.12 193 LEU A C 1
ATOM 1543 O O . LEU A 1 193 ? -10.311 -4.028 5.680 1.00 93.12 193 LEU A O 1
ATOM 1547 N N . ILE A 1 194 ? -8.388 -2.865 5.572 1.00 93.94 194 ILE A N 1
ATOM 1548 C CA . ILE A 1 194 ? -7.772 -3.681 4.522 1.00 93.94 194 ILE A CA 1
ATOM 1549 C C . ILE A 1 194 ? -7.216 -4.953 5.192 1.00 93.94 194 ILE A C 1
ATOM 1551 O O . ILE A 1 194 ? -6.378 -4.822 6.089 1.00 93.94 194 ILE A O 1
ATOM 1555 N N . PRO A 1 195 ? -7.629 -6.177 4.794 1.00 92.88 195 PRO A N 1
ATOM 1556 C CA . PRO A 1 195 ? -7.248 -7.400 5.509 1.00 92.88 195 PRO A CA 1
ATOM 1557 C C . PRO A 1 195 ? -5.732 -7.601 5.628 1.00 92.88 195 PRO A C 1
ATOM 1559 O O . PRO A 1 195 ? -5.257 -8.082 6.655 1.00 92.88 195 PRO A O 1
ATOM 1562 N N . SER A 1 196 ? -4.956 -7.180 4.622 1.00 91.69 196 SER A N 1
ATOM 1563 C CA . SER A 1 196 ? -3.493 -7.288 4.643 1.00 91.69 196 SER A CA 1
ATOM 1564 C C . SER A 1 196 ? -2.824 -6.464 5.751 1.00 91.69 196 SER A C 1
ATOM 1566 O O . SER A 1 196 ? -1.704 -6.778 6.134 1.00 91.69 196 SER A O 1
ATOM 1568 N N . ALA A 1 197 ? -3.498 -5.462 6.328 1.00 89.56 197 ALA A N 1
ATOM 1569 C CA . ALA A 1 197 ? -2.961 -4.678 7.443 1.00 89.56 197 ALA A CA 1
ATOM 1570 C C . ALA A 1 197 ? -2.935 -5.455 8.776 1.00 89.56 197 ALA A C 1
ATOM 1572 O O . ALA A 1 197 ? -2.230 -5.066 9.712 1.00 89.56 197 ALA A O 1
ATOM 1573 N N . LEU A 1 198 ? -3.709 -6.544 8.882 1.00 88.88 198 LEU A N 1
ATOM 1574 C CA . LEU A 1 198 ? -3.806 -7.363 10.095 1.00 88.88 198 LEU A CA 1
ATOM 1575 C C . LEU A 1 198 ? -2.610 -8.294 10.275 1.00 88.88 198 LEU A C 1
ATOM 1577 O O . LEU A 1 198 ? -2.228 -8.601 11.405 1.00 88.88 198 LEU A O 1
ATOM 1581 N N . LEU A 1 199 ? -2.039 -8.759 9.167 1.00 88.88 199 LEU A N 1
ATOM 1582 C CA . LEU A 1 199 ? -0.993 -9.766 9.163 1.00 88.88 199 LEU A CA 1
ATOM 1583 C C . LEU A 1 199 ? 0.282 -9.160 8.596 1.00 88.88 199 LEU A C 1
ATOM 1585 O O . LEU A 1 199 ? 0.260 -8.380 7.651 1.00 88.88 199 LEU A O 1
ATOM 1589 N N . ASN A 1 200 ? 1.415 -9.484 9.214 1.00 90.56 200 ASN A N 1
ATOM 1590 C CA . ASN A 1 200 ? 2.684 -8.922 8.789 1.00 90.56 200 ASN A CA 1
ATOM 1591 C C . ASN A 1 200 ? 3.252 -9.698 7.580 1.00 90.56 200 ASN A C 1
ATOM 1593 O O . ASN A 1 200 ? 2.658 -9.673 6.505 1.00 90.56 200 ASN A O 1
ATOM 1597 N N . ALA A 1 201 ? 4.388 -10.388 7.720 1.00 93.19 201 ALA A N 1
ATOM 1598 C CA . ALA A 1 201 ? 4.998 -11.132 6.617 1.00 93.19 201 ALA A CA 1
ATOM 1599 C C . ALA A 1 201 ? 4.049 -12.193 6.019 1.00 93.19 201 ALA A C 1
ATOM 1601 O O . ALA A 1 201 ? 4.036 -12.380 4.807 1.00 93.19 201 ALA A O 1
ATOM 1602 N N . HIS A 1 202 ? 3.199 -12.795 6.857 1.00 95.56 202 HIS A N 1
ATOM 1603 C CA . HIS A 1 202 ? 2.267 -13.887 6.540 1.00 95.56 202 HIS A CA 1
ATOM 1604 C C . HIS A 1 202 ? 1.248 -13.583 5.431 1.00 95.56 202 HIS A C 1
ATOM 1606 O O . HIS A 1 202 ? 0.689 -14.507 4.866 1.00 95.56 202 HIS A O 1
ATOM 1612 N N . VAL A 1 203 ? 0.979 -12.314 5.112 1.00 95.75 203 VAL A N 1
ATOM 1613 C CA . VAL A 1 203 ? 0.094 -11.928 3.988 1.00 95.75 203 VAL A CA 1
ATOM 1614 C C . VAL A 1 203 ? 0.837 -11.143 2.910 1.00 95.75 203 VAL A C 1
ATOM 1616 O O . VAL A 1 203 ? 0.276 -10.756 1.889 1.00 95.75 203 VAL A O 1
ATOM 1619 N N . ASN A 1 204 ? 2.136 -10.930 3.090 1.00 95.19 204 ASN A N 1
ATOM 1620 C CA . ASN A 1 204 ? 2.921 -10.013 2.284 1.00 95.19 204 ASN A CA 1
ATOM 1621 C C . ASN A 1 204 ? 4.196 -10.648 1.699 1.00 95.19 204 ASN A C 1
ATOM 1623 O O . ASN A 1 204 ? 5.256 -10.022 1.619 1.00 95.19 204 ASN A O 1
ATOM 1627 N N . GLY A 1 205 ? 4.098 -11.900 1.280 1.00 96.38 205 GLY A N 1
ATOM 1628 C CA . GLY A 1 205 ? 5.142 -12.621 0.575 1.00 96.38 205 GLY A CA 1
ATOM 1629 C C . GLY A 1 205 ? 6.154 -13.270 1.509 1.00 96.38 205 GLY A C 1
ATOM 1630 O O . GLY A 1 205 ? 7.255 -13.557 1.057 1.00 96.38 205 GLY A O 1
ATOM 1631 N N . LEU A 1 206 ? 5.846 -13.423 2.804 1.00 96.12 206 LEU A N 1
ATOM 1632 C CA . LEU A 1 206 ? 6.774 -13.894 3.843 1.00 96.12 206 LEU A CA 1
ATOM 1633 C C . LEU A 1 206 ? 8.041 -13.036 3.974 1.00 96.12 206 LEU A C 1
ATOM 1635 O O . LEU A 1 206 ? 9.096 -13.501 4.407 1.00 96.12 206 LEU A O 1
ATOM 1639 N N . ILE A 1 207 ? 7.931 -11.760 3.616 1.00 95.38 207 ILE A N 1
ATOM 1640 C CA . ILE A 1 207 ? 9.026 -10.802 3.680 1.00 95.38 207 ILE A CA 1
ATOM 1641 C C . ILE A 1 207 ? 8.921 -9.952 4.958 1.00 95.38 207 ILE A C 1
ATOM 1643 O O . ILE A 1 207 ? 7.867 -9.383 5.263 1.00 95.38 207 ILE A O 1
ATOM 1647 N N . SER A 1 208 ? 10.031 -9.827 5.691 1.00 93.62 208 SER A N 1
ATOM 1648 C CA . SER A 1 208 ? 10.145 -8.998 6.902 1.00 93.62 208 SER A CA 1
ATOM 1649 C C . SER A 1 208 ? 10.088 -7.492 6.614 1.00 93.62 208 SER A C 1
ATOM 1651 O O . SER A 1 208 ? 10.050 -7.046 5.466 1.00 93.62 208 SER A O 1
ATOM 1653 N N . LYS A 1 209 ? 10.218 -6.653 7.645 1.00 91.75 209 LYS A N 1
ATOM 1654 C CA . LYS A 1 209 ? 10.653 -5.253 7.462 1.00 91.75 209 LYS A CA 1
ATOM 1655 C C . LYS A 1 209 ? 12.037 -5.172 6.807 1.00 91.75 209 LYS A C 1
ATOM 1657 O O . LYS A 1 209 ? 12.793 -6.140 6.813 1.00 91.75 209 LYS A O 1
ATOM 1662 N N . SER A 1 210 ? 12.334 -4.032 6.180 1.00 92.31 210 SER A N 1
ATOM 1663 C CA . SER A 1 210 ? 13.662 -3.799 5.600 1.00 92.31 210 SER A CA 1
ATOM 1664 C C . SER A 1 210 ? 14.645 -3.363 6.670 1.00 92.31 210 SER A C 1
ATOM 1666 O O . SER A 1 210 ? 14.238 -2.779 7.671 1.00 92.31 210 SER A O 1
ATOM 1668 N N . VAL A 1 211 ? 15.927 -3.571 6.395 1.00 91.56 211 VAL A N 1
ATOM 1669 C CA . VAL A 1 211 ? 17.036 -3.048 7.190 1.00 91.56 211 VAL A CA 1
ATOM 1670 C C . VAL A 1 211 ? 18.098 -2.441 6.295 1.00 91.56 211 VAL A C 1
ATOM 1672 O O . VAL A 1 211 ? 18.272 -2.849 5.144 1.00 91.56 211 VAL A O 1
ATOM 1675 N N . MET A 1 212 ? 18.805 -1.468 6.858 1.00 88.06 212 MET A N 1
ATOM 1676 C CA . MET A 1 212 ? 20.047 -0.956 6.312 1.00 88.06 212 MET A CA 1
ATOM 1677 C C . MET A 1 212 ? 21.150 -1.265 7.322 1.00 88.06 212 MET A C 1
ATOM 1679 O O . MET A 1 212 ? 21.166 -0.683 8.402 1.00 88.06 212 MET A O 1
ATOM 1683 N N . GLN A 1 213 ? 22.032 -2.207 6.994 1.00 85.62 213 GLN A N 1
ATOM 1684 C CA . GLN A 1 213 ? 23.175 -2.569 7.825 1.00 85.62 213 GLN A CA 1
ATOM 1685 C C . GLN A 1 213 ? 24.428 -2.516 6.957 1.00 85.62 213 GLN A C 1
ATOM 1687 O O . GLN A 1 213 ? 24.602 -3.357 6.078 1.00 85.62 213 GLN A O 1
ATOM 1692 N N . GLU A 1 214 ? 25.273 -1.511 7.193 1.00 84.56 214 GLU A N 1
ATOM 1693 C CA . GLU A 1 214 ? 26.434 -1.192 6.346 1.00 84.56 214 GLU A CA 1
ATOM 1694 C C . GLU A 1 214 ? 27.408 -2.374 6.210 1.00 84.56 214 GLU A C 1
ATOM 1696 O O . GLU A 1 214 ? 27.945 -2.609 5.131 1.00 84.56 214 GLU A O 1
ATOM 1701 N N . ASP A 1 215 ? 27.555 -3.190 7.259 1.00 90.44 215 ASP A N 1
ATOM 1702 C CA . ASP A 1 215 ? 28.416 -4.383 7.243 1.00 90.44 215 ASP A CA 1
ATOM 1703 C C . ASP A 1 215 ? 27.890 -5.514 6.341 1.00 90.44 215 ASP A C 1
ATOM 1705 O O . ASP A 1 215 ? 28.642 -6.408 5.948 1.00 90.44 215 ASP A O 1
ATOM 1709 N N . LEU A 1 216 ? 26.589 -5.510 6.032 1.00 91.31 216 LEU A N 1
ATOM 1710 C CA . LEU A 1 216 ? 25.921 -6.565 5.269 1.00 91.31 216 LEU A CA 1
ATOM 1711 C C . LEU A 1 216 ? 25.414 -6.097 3.910 1.00 91.31 216 LEU A C 1
ATOM 1713 O O . LEU A 1 216 ? 25.046 -6.946 3.104 1.00 91.31 216 LEU A O 1
ATOM 1717 N N . ILE A 1 217 ? 25.363 -4.795 3.637 1.00 92.69 217 ILE A N 1
ATOM 1718 C CA . ILE A 1 217 ? 24.776 -4.217 2.423 1.00 92.69 217 ILE A CA 1
ATOM 1719 C C . ILE A 1 217 ? 25.834 -3.348 1.749 1.00 92.69 217 ILE A C 1
ATOM 1721 O O . ILE A 1 217 ? 26.203 -2.290 2.250 1.00 92.69 217 ILE A O 1
ATOM 1725 N N . GLY A 1 218 ? 26.336 -3.820 0.609 1.00 93.56 218 GLY A N 1
ATOM 1726 C CA . GLY A 1 218 ? 27.318 -3.106 -0.191 1.00 93.56 218 GLY A CA 1
ATOM 1727 C C . GLY A 1 218 ? 26.704 -1.958 -1.003 1.00 93.56 218 GLY A C 1
ATOM 1728 O O . GLY A 1 218 ? 25.489 -1.867 -1.155 1.00 93.56 218 GLY A O 1
ATOM 1729 N N . PRO A 1 219 ? 27.539 -1.096 -1.606 1.00 92.06 219 PRO A N 1
ATOM 1730 C CA . PRO A 1 219 ? 27.084 0.113 -2.301 1.00 92.06 219 PRO A CA 1
ATOM 1731 C C . PRO A 1 219 ? 26.197 -0.150 -3.530 1.00 92.06 219 PRO A C 1
ATOM 1733 O O . PRO A 1 219 ? 25.415 0.718 -3.905 1.00 92.06 219 PRO A O 1
ATOM 1736 N N . GLY A 1 220 ? 26.315 -1.323 -4.160 1.00 94.44 220 GLY A N 1
ATOM 1737 C CA . GLY A 1 220 ? 25.468 -1.744 -5.285 1.00 94.44 220 GLY A CA 1
ATOM 1738 C C . GLY A 1 220 ? 24.332 -2.692 -4.892 1.00 94.44 220 GLY A C 1
ATOM 1739 O O . GLY A 1 220 ? 23.618 -3.166 -5.773 1.00 94.44 220 GLY A O 1
ATOM 1740 N N . ASP A 1 221 ? 24.187 -3.005 -3.602 1.00 96.38 221 ASP A N 1
ATOM 1741 C CA . ASP A 1 221 ? 23.142 -3.897 -3.109 1.00 96.38 221 ASP A CA 1
ATOM 1742 C C . ASP A 1 221 ? 21.845 -3.128 -2.837 1.00 96.38 221 ASP A C 1
ATOM 1744 O O . ASP A 1 221 ? 21.851 -1.938 -2.518 1.00 96.38 221 ASP A O 1
ATOM 1748 N N . PHE A 1 222 ? 20.721 -3.832 -2.917 1.00 96.94 222 PHE A N 1
ATOM 1749 C CA . PHE A 1 222 ? 19.445 -3.337 -2.412 1.00 96.94 222 PHE A CA 1
ATOM 1750 C C . PHE A 1 222 ? 19.420 -3.333 -0.878 1.00 96.94 222 PHE A C 1
ATOM 1752 O O . PHE A 1 222 ? 20.190 -4.039 -0.219 1.00 96.94 222 PHE A O 1
ATOM 1759 N N . HIS A 1 223 ? 18.459 -2.615 -0.298 1.00 95.75 223 HIS A N 1
ATOM 1760 C CA . HIS A 1 223 ? 18.122 -2.747 1.115 1.00 95.75 223 HIS A CA 1
ATOM 1761 C C . HIS A 1 223 ? 17.848 -4.213 1.475 1.00 95.75 223 HIS A C 1
ATOM 1763 O O . HIS A 1 223 ? 17.291 -4.995 0.698 1.00 95.75 223 HIS A O 1
ATOM 1769 N N . GLY A 1 224 ? 18.210 -4.579 2.700 1.00 94.69 224 GLY A N 1
ATOM 1770 C CA . GLY A 1 224 ? 18.119 -5.945 3.183 1.00 94.69 224 GLY A CA 1
ATOM 1771 C C . GLY A 1 224 ? 16.732 -6.316 3.685 1.00 94.69 224 GLY A C 1
ATOM 1772 O O . GLY A 1 224 ? 15.979 -5.461 4.163 1.00 94.69 224 GLY A O 1
ATOM 1773 N N . ALA A 1 225 ? 16.409 -7.604 3.617 1.00 94.88 225 ALA A N 1
ATOM 1774 C CA . ALA A 1 225 ? 15.242 -8.197 4.259 1.00 94.88 225 ALA A CA 1
ATOM 1775 C C . ALA A 1 225 ? 15.468 -9.682 4.565 1.00 94.88 225 ALA A C 1
ATOM 1777 O O . ALA A 1 225 ? 16.288 -10.343 3.929 1.00 94.88 225 ALA A O 1
ATOM 1778 N N . ARG A 1 226 ? 14.694 -10.221 5.507 1.00 94.62 226 ARG A N 1
ATOM 1779 C CA . ARG A 1 226 ? 14.570 -11.660 5.738 1.00 94.62 226 ARG A CA 1
ATOM 1780 C C . ARG A 1 226 ? 13.372 -12.206 4.962 1.00 94.62 226 ARG A C 1
ATOM 1782 O O . ARG A 1 226 ? 12.305 -11.588 4.938 1.00 94.62 226 ARG A O 1
ATOM 1789 N N . TYR A 1 227 ? 13.559 -13.379 4.369 1.00 95.00 227 TYR A N 1
ATOM 1790 C CA . TYR A 1 227 ? 12.508 -14.201 3.787 1.00 95.00 227 TYR A CA 1
ATOM 1791 C C . TYR A 1 227 ? 12.237 -15.401 4.704 1.00 95.00 227 TYR A C 1
ATOM 1793 O O . TYR A 1 227 ? 13.072 -16.294 4.843 1.00 95.00 227 TYR A O 1
ATOM 1801 N N . TYR A 1 228 ? 11.056 -15.419 5.322 1.00 94.31 228 TYR A N 1
ATOM 1802 C CA . TYR A 1 228 ? 10.602 -16.458 6.248 1.00 94.31 228 TYR A CA 1
ATOM 1803 C C . TYR A 1 228 ? 10.126 -17.723 5.530 1.00 94.31 228 TYR A C 1
ATOM 1805 O O . TYR A 1 228 ? 8.949 -18.075 5.581 1.00 94.31 228 TYR A O 1
ATOM 1813 N N . ARG A 1 229 ? 11.035 -18.426 4.848 1.00 94.31 229 ARG A N 1
ATOM 1814 C CA . ARG A 1 229 ? 10.723 -19.692 4.152 1.00 94.31 229 ARG A CA 1
ATOM 1815 C C . ARG A 1 229 ? 10.126 -20.739 5.094 1.00 94.31 229 ARG A C 1
ATOM 1817 O O . ARG A 1 229 ? 9.309 -21.551 4.677 1.00 94.31 229 ARG A O 1
ATOM 1824 N N . GLU A 1 230 ? 10.532 -20.708 6.357 1.00 93.50 230 GLU A N 1
ATOM 1825 C CA . GLU A 1 230 ? 10.045 -21.576 7.423 1.00 93.50 230 GLU A CA 1
ATOM 1826 C C . GLU A 1 230 ? 8.556 -21.385 7.760 1.00 93.50 230 GLU A C 1
ATOM 1828 O O . GLU A 1 230 ? 7.976 -22.262 8.389 1.00 93.50 230 GLU A O 1
ATOM 1833 N N . TRP A 1 231 ? 7.925 -20.283 7.336 1.00 94.81 231 TRP A N 1
ATOM 1834 C CA . TRP A 1 231 ? 6.501 -19.995 7.570 1.00 94.81 231 TRP A CA 1
ATOM 1835 C C . TRP A 1 231 ? 5.616 -20.296 6.359 1.00 94.81 231 TRP A C 1
ATOM 1837 O O . TRP A 1 231 ? 4.486 -19.822 6.286 1.00 94.81 231 TRP A O 1
ATOM 1847 N N . ALA A 1 232 ? 6.107 -21.085 5.400 1.00 95.25 232 ALA A N 1
ATOM 1848 C CA . ALA A 1 232 ? 5.358 -21.422 4.191 1.00 95.25 232 ALA A CA 1
ATOM 1849 C C . ALA A 1 232 ? 3.992 -22.080 4.471 1.00 95.25 232 ALA A C 1
ATOM 1851 O O . ALA A 1 232 ? 3.066 -21.899 3.687 1.00 95.25 232 ALA A O 1
ATOM 1852 N N . GLU A 1 233 ? 3.848 -22.817 5.577 1.00 94.31 233 GLU A N 1
ATOM 1853 C CA . GLU A 1 233 ? 2.577 -23.454 5.960 1.00 94.31 233 GLU A CA 1
ATOM 1854 C C . GLU A 1 233 ? 1.531 -22.457 6.491 1.00 94.31 233 GLU A C 1
ATOM 1856 O O . GLU A 1 233 ? 0.334 -22.713 6.377 1.00 94.31 233 GLU A O 1
ATOM 1861 N N . ASP A 1 234 ? 1.973 -21.311 7.016 1.00 93.38 234 ASP A N 1
ATOM 1862 C CA . ASP A 1 234 ? 1.118 -20.254 7.572 1.00 93.38 234 ASP A CA 1
ATOM 1863 C C . ASP A 1 234 ? 0.931 -19.074 6.596 1.00 93.38 234 ASP A C 1
ATOM 1865 O O . ASP A 1 234 ? 0.346 -18.043 6.948 1.00 93.38 234 ASP A O 1
ATOM 1869 N N . ASP A 1 235 ? 1.449 -19.198 5.371 1.00 96.44 235 ASP A N 1
ATOM 1870 C CA . ASP A 1 235 ? 1.390 -18.153 4.359 1.00 96.44 235 ASP A CA 1
ATOM 1871 C C . ASP A 1 235 ? -0.008 -18.018 3.750 1.00 96.44 235 ASP A C 1
ATOM 1873 O O . ASP A 1 235 ? -0.559 -18.937 3.142 1.00 96.44 235 ASP A O 1
ATOM 1877 N N . VAL A 1 236 ? -0.564 -16.817 3.860 1.00 97.75 236 VAL A N 1
ATOM 1878 C CA . VAL A 1 236 ? -1.866 -16.442 3.312 1.00 97.75 236 VAL A CA 1
ATOM 1879 C C . VAL A 1 236 ? -1.760 -15.367 2.231 1.00 97.75 236 VAL A C 1
ATOM 1881 O O . VAL A 1 236 ? -2.780 -14.802 1.835 1.00 97.75 236 VAL A O 1
ATOM 1884 N N . SER A 1 237 ? -0.564 -15.094 1.700 1.00 98.06 237 SER A N 1
ATOM 1885 C CA . SER A 1 237 ? -0.376 -14.169 0.577 1.00 98.06 237 SER A CA 1
ATOM 1886 C C . SER A 1 237 ? -1.196 -14.541 -0.648 1.00 98.06 237 SER A C 1
ATOM 1888 O O . SER A 1 237 ? -1.954 -13.706 -1.142 1.00 98.06 237 SER A O 1
ATOM 1890 N N . HIS A 1 238 ? -1.104 -15.794 -1.102 1.00 97.94 238 HIS A N 1
ATOM 1891 C CA . HIS A 1 238 ? -1.899 -16.278 -2.238 1.00 97.94 238 HIS A CA 1
ATOM 1892 C C . HIS A 1 238 ? -3.386 -16.302 -1.914 1.00 97.94 238 HIS A C 1
ATOM 1894 O O . HIS A 1 238 ? -4.185 -15.838 -2.715 1.00 97.94 238 HIS A O 1
ATOM 1900 N N . VAL A 1 239 ? -3.759 -16.719 -0.700 1.00 98.44 239 VAL A N 1
ATOM 1901 C CA . VAL A 1 239 ? -5.159 -16.690 -0.250 1.00 98.44 239 VAL A CA 1
ATOM 1902 C C . VAL A 1 239 ? -5.742 -15.280 -0.359 1.00 98.44 239 VAL A C 1
ATOM 1904 O O . VAL A 1 239 ? -6.850 -15.117 -0.870 1.00 98.44 239 VAL A O 1
ATOM 1907 N N . PHE A 1 240 ? -5.002 -14.258 0.079 1.00 98.56 240 PHE A N 1
ATOM 1908 C CA . PHE A 1 240 ? -5.417 -12.863 -0.025 1.00 98.56 240 PHE A CA 1
ATOM 1909 C C . PHE A 1 240 ? -5.621 -12.441 -1.484 1.00 98.56 240 PHE A C 1
ATOM 1911 O O . PHE A 1 240 ? -6.715 -11.994 -1.841 1.00 98.56 240 PHE A O 1
ATOM 1918 N N . VAL A 1 241 ? -4.599 -12.602 -2.334 1.00 98.56 241 VAL A N 1
ATOM 1919 C CA . VAL A 1 241 ? -4.672 -12.107 -3.717 1.00 98.56 241 VAL A CA 1
ATOM 1920 C C . VAL A 1 241 ? -5.634 -12.914 -4.588 1.00 98.56 241 VAL A C 1
ATOM 1922 O O . VAL A 1 241 ? -6.320 -12.330 -5.422 1.00 98.56 241 VAL A O 1
ATOM 1925 N N . ASP A 1 242 ? -5.745 -14.227 -4.382 1.00 98.75 242 ASP A N 1
ATOM 1926 C CA . ASP A 1 242 ? -6.651 -15.102 -5.131 1.00 98.75 242 ASP A CA 1
ATOM 1927 C C . ASP A 1 242 ? -8.112 -14.812 -4.777 1.00 98.75 242 ASP A C 1
ATOM 1929 O O . ASP A 1 242 ? -8.947 -14.684 -5.672 1.00 98.75 242 ASP A O 1
ATOM 1933 N N . THR A 1 243 ? -8.419 -14.633 -3.485 1.00 98.81 243 THR A N 1
ATOM 1934 C CA . THR A 1 243 ? -9.787 -14.326 -3.031 1.00 98.81 243 THR A CA 1
ATOM 1935 C C . THR A 1 243 ? -10.277 -12.994 -3.593 1.00 98.81 243 THR A C 1
ATOM 1937 O O . THR A 1 243 ? -11.422 -12.890 -4.019 1.00 98.81 243 THR A O 1
ATOM 1940 N N . ILE A 1 244 ? -9.418 -11.973 -3.624 1.00 98.81 244 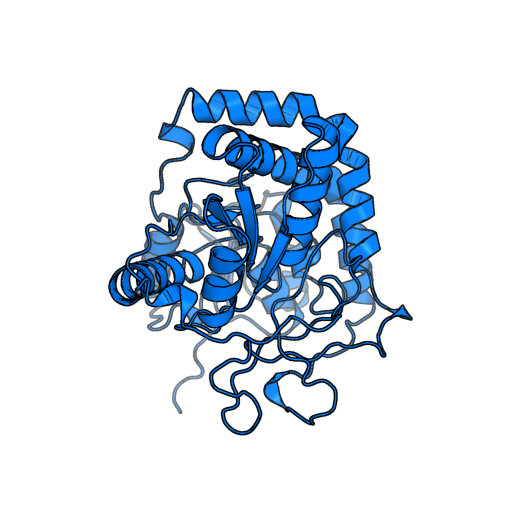ILE A N 1
ATOM 1941 C CA . ILE A 1 244 ? -9.777 -10.661 -4.177 1.00 98.81 244 ILE A CA 1
ATOM 1942 C C . ILE A 1 244 ? -9.845 -10.714 -5.707 1.00 98.81 244 ILE A C 1
ATOM 1944 O O . ILE A 1 244 ? -10.780 -10.174 -6.291 1.00 98.81 244 ILE A O 1
ATOM 1948 N N . ALA A 1 245 ? -8.887 -11.368 -6.371 1.00 98.75 245 ALA A N 1
ATOM 1949 C CA . ALA A 1 245 ? -8.866 -11.448 -7.831 1.00 98.75 245 ALA A CA 1
ATOM 1950 C C . ALA A 1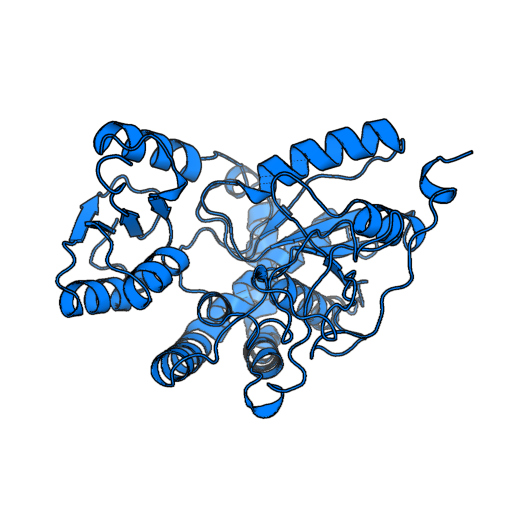 245 ? -10.079 -12.203 -8.401 1.00 98.75 245 ALA A C 1
ATOM 1952 O O . ALA A 1 245 ? -10.533 -11.884 -9.499 1.00 98.75 245 ALA A O 1
ATOM 1953 N N . ALA A 1 246 ? -10.648 -13.149 -7.645 1.00 98.69 246 ALA A N 1
ATOM 1954 C CA . ALA A 1 246 ? -11.884 -13.839 -8.013 1.00 98.69 246 ALA A CA 1
ATOM 1955 C C . ALA A 1 246 ? -13.086 -12.887 -8.194 1.00 98.69 246 ALA A C 1
ATOM 1957 O O . ALA A 1 246 ? -14.014 -13.204 -8.934 1.00 98.69 246 ALA A O 1
ATOM 1958 N N . GLU A 1 247 ? -13.060 -11.704 -7.575 1.00 98.81 247 GLU A N 1
ATOM 1959 C CA . GLU A 1 247 ? -14.124 -10.701 -7.685 1.00 98.81 247 GLU A CA 1
ATOM 1960 C C . GLU A 1 247 ? -13.978 -9.796 -8.920 1.00 98.81 247 GLU A C 1
ATOM 1962 O O . GLU A 1 247 ? -14.924 -9.090 -9.269 1.00 98.81 247 GLU A O 1
ATOM 1967 N N . PHE A 1 248 ? -12.825 -9.791 -9.608 1.00 98.81 248 PHE A N 1
ATOM 1968 C CA . PHE A 1 248 ? -12.534 -8.805 -10.659 1.00 98.81 248 PHE A CA 1
ATOM 1969 C C . PHE A 1 248 ? -13.566 -8.793 -11.787 1.00 98.81 248 PHE A C 1
ATOM 1971 O O . PHE A 1 248 ? -14.083 -7.726 -12.113 1.00 98.81 248 PHE A O 1
ATOM 1978 N N . ALA A 1 249 ? -13.956 -9.962 -12.301 1.00 98.19 249 ALA A N 1
ATOM 1979 C CA . ALA A 1 249 ? -14.962 -10.065 -13.359 1.00 98.19 249 ALA A CA 1
ATOM 1980 C C . ALA A 1 249 ? -16.330 -9.469 -12.963 1.00 98.19 249 ALA A C 1
ATOM 1982 O O . ALA A 1 249 ? -17.111 -9.080 -13.830 1.00 98.19 249 ALA A O 1
ATOM 1983 N N . HIS A 1 250 ? -16.627 -9.377 -11.663 1.00 98.44 250 HIS A N 1
ATOM 1984 C CA . HIS A 1 250 ? -17.873 -8.815 -11.142 1.00 98.44 250 HIS A CA 1
ATOM 1985 C C . HIS A 1 250 ? -17.808 -7.303 -10.886 1.00 98.44 250 HIS A C 1
ATOM 1987 O O . HIS A 1 250 ? -18.859 -6.678 -10.734 1.00 98.44 250 HIS A O 1
ATOM 1993 N N . ILE A 1 251 ? -16.608 -6.711 -10.827 1.00 98.69 251 ILE A N 1
ATOM 1994 C CA . ILE A 1 251 ? -16.409 -5.289 -10.504 1.00 98.69 251 ILE A CA 1
ATOM 1995 C C . ILE A 1 251 ? -15.881 -4.450 -11.674 1.00 98.69 251 ILE A C 1
ATOM 1997 O O . ILE A 1 251 ? -15.921 -3.228 -11.570 1.00 98.69 251 ILE A O 1
ATOM 2001 N N . THR A 1 252 ? -15.424 -5.053 -12.783 1.00 98.62 252 THR A N 1
ATOM 2002 C CA . THR A 1 252 ? -14.745 -4.343 -13.891 1.00 98.62 252 THR A CA 1
ATOM 2003 C C . THR A 1 252 ? -15.541 -3.150 -14.424 1.00 98.62 252 THR A C 1
ATOM 2005 O O . THR A 1 252 ? -15.017 -2.041 -14.499 1.00 98.62 252 THR A O 1
ATOM 2008 N N . GLU A 1 253 ? -16.821 -3.341 -14.748 1.00 98.56 253 GLU A N 1
ATOM 2009 C CA . GLU A 1 253 ? -17.656 -2.259 -15.294 1.00 98.56 253 GLU A CA 1
ATOM 2010 C C . GLU A 1 253 ? -17.900 -1.139 -14.272 1.00 98.56 253 GLU A C 1
ATOM 2012 O O . GLU A 1 253 ? -17.935 0.043 -14.617 1.00 98.56 253 GLU A O 1
ATOM 2017 N N . GLU A 1 254 ? -18.027 -1.489 -12.989 1.00 98.75 254 GLU A N 1
ATOM 2018 C CA . GLU A 1 254 ? -18.174 -0.507 -11.913 1.00 98.75 254 GLU A CA 1
ATOM 2019 C C . GLU A 1 254 ? -16.887 0.307 -11.724 1.00 98.75 254 GLU A C 1
ATOM 2021 O O . GLU A 1 254 ? -16.950 1.535 -11.622 1.00 98.75 254 GLU A O 1
ATOM 2026 N N . ALA A 1 255 ? -15.734 -0.368 -11.732 1.00 98.81 255 ALA A N 1
ATOM 2027 C CA . ALA A 1 255 ? -14.416 0.238 -11.606 1.00 98.81 255 ALA A CA 1
ATOM 2028 C C . ALA A 1 255 ? -14.121 1.217 -12.750 1.00 98.81 255 ALA A C 1
ATOM 2030 O O . ALA A 1 255 ? -13.780 2.372 -12.485 1.00 98.81 255 ALA A O 1
ATOM 2031 N N . ARG A 1 256 ? -14.330 0.791 -14.004 1.00 98.69 256 ARG A N 1
ATOM 2032 C CA . ARG A 1 256 ? -14.159 1.632 -15.202 1.00 98.69 256 ARG A CA 1
ATOM 2033 C C . ARG A 1 256 ? -15.011 2.886 -15.135 1.00 98.69 256 ARG A C 1
ATOM 2035 O O . ARG A 1 256 ? -14.486 3.993 -15.207 1.00 98.69 256 ARG A O 1
ATOM 2042 N N . ARG A 1 257 ? -16.314 2.727 -14.887 1.00 98.62 257 ARG A N 1
ATOM 2043 C CA . ARG A 1 257 ? -17.248 3.854 -14.783 1.00 98.62 257 ARG A CA 1
ATOM 2044 C C . ARG A 1 257 ? -16.831 4.850 -13.697 1.00 98.62 257 ARG A C 1
ATOM 2046 O O . ARG A 1 257 ? -16.946 6.059 -13.887 1.00 98.62 257 ARG A O 1
ATOM 2053 N N . GLN A 1 258 ? -16.376 4.359 -12.544 1.00 98.44 258 GLN A N 1
ATOM 2054 C CA . GLN A 1 258 ? -15.936 5.217 -11.444 1.00 98.44 258 GLN A CA 1
ATOM 2055 C C . GLN A 1 258 ? -14.642 5.971 -11.786 1.00 98.44 258 GLN A C 1
ATOM 2057 O O . GLN A 1 258 ? -14.557 7.172 -11.519 1.00 98.44 258 GLN A O 1
ATOM 2062 N N . ALA A 1 259 ? -13.669 5.297 -12.406 1.00 98.38 259 ALA A N 1
ATOM 2063 C CA . ALA A 1 259 ? -12.427 5.913 -12.863 1.00 98.38 259 ALA A CA 1
ATOM 2064 C C . ALA A 1 259 ? -12.688 6.970 -13.950 1.00 98.38 259 ALA A C 1
ATOM 2066 O O . ALA A 1 259 ? -12.227 8.102 -13.820 1.00 98.38 259 ALA A O 1
ATOM 2067 N N . GLU A 1 260 ? -13.503 6.658 -14.961 1.00 98.25 260 GLU A N 1
ATOM 2068 C CA . GLU A 1 260 ? -13.924 7.601 -16.008 1.00 98.25 260 GLU A CA 1
ATOM 2069 C C . GLU A 1 260 ? -14.610 8.840 -15.421 1.00 98.25 260 GLU A C 1
ATOM 2071 O O . GLU A 1 260 ? -14.296 9.971 -15.800 1.00 98.25 260 GLU A O 1
ATOM 2076 N N . ALA A 1 261 ? -15.511 8.649 -14.450 1.00 98.12 261 ALA A N 1
ATOM 2077 C CA . ALA A 1 261 ? -16.194 9.750 -13.782 1.00 98.12 261 ALA A CA 1
ATOM 2078 C C . ALA A 1 261 ? -15.216 10.679 -13.047 1.00 98.12 261 ALA A C 1
ATOM 2080 O O . ALA A 1 261 ? -15.391 11.898 -13.094 1.00 98.12 261 ALA A O 1
ATOM 2081 N N . TRP A 1 262 ? -14.191 10.132 -12.386 1.00 97.25 262 TRP A N 1
ATOM 2082 C CA . TRP A 1 262 ? -13.153 10.920 -11.717 1.00 97.25 262 TRP A CA 1
ATOM 2083 C C . TRP A 1 262 ? -12.195 11.594 -12.696 1.00 97.25 262 TRP A C 1
ATOM 2085 O O . TRP A 1 262 ? -11.867 12.760 -12.495 1.00 97.25 262 TRP A O 1
ATOM 2095 N N . ILE A 1 263 ? -11.812 10.928 -13.785 1.00 97.00 263 ILE A N 1
ATOM 2096 C CA . ILE A 1 263 ? -11.001 11.527 -14.856 1.00 97.00 263 ILE A CA 1
ATOM 2097 C C . ILE A 1 263 ? -11.734 12.724 -15.476 1.00 97.00 263 ILE A C 1
ATOM 2099 O O . ILE A 1 263 ? -11.141 13.787 -15.653 1.00 97.00 263 ILE A O 1
ATOM 2103 N N . ALA A 1 264 ? -13.037 12.590 -15.739 1.00 97.75 264 ALA A N 1
ATOM 2104 C CA . ALA A 1 264 ? -13.874 13.677 -16.245 1.00 97.75 264 ALA A CA 1
ATOM 2105 C C . ALA A 1 264 ? -14.089 14.810 -15.221 1.00 97.75 264 ALA A C 1
ATOM 2107 O O . ALA A 1 264 ? -14.459 15.921 -15.599 1.00 97.75 264 ALA A O 1
ATOM 2108 N N . ASN A 1 265 ? -13.853 14.544 -13.932 1.00 96.62 265 ASN A N 1
ATOM 2109 C CA . ASN A 1 265 ? -14.062 15.473 -12.823 1.00 96.62 265 ASN A CA 1
ATOM 2110 C C . ASN A 1 265 ? -12.845 15.503 -11.875 1.00 96.62 265 ASN A C 1
ATOM 2112 O O . ASN A 1 265 ? -12.936 15.034 -10.731 1.00 96.62 265 ASN A O 1
ATOM 2116 N N . PRO A 1 266 ? -11.706 16.088 -12.303 1.00 91.94 266 PRO A N 1
ATOM 2117 C CA . PRO A 1 266 ? -10.448 16.036 -11.554 1.00 91.94 266 PRO A CA 1
ATOM 2118 C C . PRO A 1 266 ? -10.516 16.617 -10.135 1.00 91.94 266 PRO A C 1
ATOM 2120 O O . PRO A 1 266 ? -9.660 16.315 -9.305 1.00 91.94 266 PRO A O 1
ATOM 2123 N N . GLN A 1 267 ? -11.537 17.422 -9.816 1.00 93.62 267 GLN A N 1
ATOM 2124 C CA . GLN A 1 267 ? -11.768 17.937 -8.467 1.00 93.62 267 GLN A CA 1
ATOM 2125 C C . GLN A 1 267 ? -11.922 16.830 -7.415 1.00 93.62 267 GLN A C 1
ATOM 2127 O O . GLN A 1 267 ? -11.531 17.046 -6.270 1.00 93.62 267 GLN A O 1
ATOM 2132 N N . TYR A 1 268 ? -12.436 15.650 -7.786 1.00 91.62 268 TYR A N 1
ATOM 2133 C CA . TYR A 1 268 ? -12.551 14.513 -6.864 1.00 91.62 268 TYR A CA 1
ATOM 2134 C C . TYR A 1 268 ? -11.194 13.925 -6.481 1.00 91.62 268 TYR A C 1
ATOM 2136 O O . TYR A 1 268 ? -11.057 13.334 -5.412 1.00 91.62 268 TYR A O 1
ATOM 2144 N N . MET A 1 269 ? -10.185 14.116 -7.331 1.00 94.50 269 MET A N 1
ATOM 2145 C CA . MET A 1 269 ? -8.837 13.595 -7.135 1.00 94.50 269 MET A CA 1
ATOM 2146 C C . MET A 1 269 ? -7.866 14.642 -6.582 1.00 94.50 269 MET A C 1
ATOM 2148 O O . MET A 1 269 ? -6.669 14.388 -6.480 1.00 94.50 269 MET A O 1
ATOM 2152 N N . LYS A 1 270 ? -8.354 15.832 -6.219 1.00 94.81 270 LYS A N 1
ATOM 2153 C CA . LYS A 1 270 ? -7.498 16.902 -5.713 1.00 94.81 270 LYS A CA 1
ATOM 2154 C C . LYS A 1 270 ? -6.927 16.550 -4.337 1.00 94.81 270 LYS A C 1
ATOM 2156 O O . LYS A 1 270 ? -7.661 16.252 -3.397 1.00 94.81 270 LYS A O 1
ATOM 2161 N N . GLU A 1 271 ? -5.613 16.683 -4.211 1.00 95.56 271 GLU A N 1
ATOM 2162 C CA . GLU A 1 271 ? -4.894 16.578 -2.943 1.00 95.56 271 GLU A CA 1
ATOM 2163 C C . GLU A 1 271 ? -5.189 17.807 -2.070 1.00 95.56 271 GLU A C 1
ATOM 2165 O O . GLU A 1 271 ? -5.012 18.953 -2.494 1.00 95.56 271 GLU A O 1
ATOM 2170 N N . THR A 1 272 ? -5.660 17.580 -0.844 1.00 95.94 272 THR A N 1
ATOM 2171 C CA . THR A 1 272 ? -5.997 18.649 0.118 1.00 95.94 272 THR A CA 1
ATOM 2172 C C . THR A 1 272 ? -5.206 18.548 1.416 1.00 95.94 272 THR A C 1
ATOM 2174 O O . THR A 1 272 ? -5.216 19.487 2.211 1.00 95.94 272 THR A O 1
ATOM 2177 N N . TRP A 1 273 ? -4.518 17.423 1.635 1.00 96.44 273 TRP A N 1
ATOM 2178 C CA . TRP A 1 273 ? -3.744 17.126 2.840 1.00 96.44 273 TRP A CA 1
ATOM 2179 C C . TRP A 1 273 ? -4.567 17.226 4.132 1.00 96.44 273 TRP A C 1
ATOM 2181 O O . TRP A 1 273 ? -4.034 17.491 5.210 1.00 96.44 273 TRP A O 1
ATOM 2191 N N . GLN A 1 274 ? -5.877 16.989 4.032 1.00 95.88 274 GLN A N 1
ATOM 2192 C CA . GLN A 1 274 ? -6.821 17.134 5.137 1.00 95.88 274 GLN A CA 1
ATOM 2193 C C . GLN A 1 274 ? -6.463 16.255 6.342 1.00 95.88 274 GLN A C 1
ATOM 2195 O O . GLN A 1 274 ? -6.601 16.694 7.483 1.00 95.88 274 GLN A O 1
ATOM 2200 N N . GLY A 1 275 ? -5.955 15.042 6.111 1.00 95.56 275 GLY A N 1
ATOM 2201 C CA . GLY A 1 275 ? -5.507 14.157 7.184 1.00 95.56 275 GLY A CA 1
ATOM 2202 C C . GLY A 1 275 ? -4.348 14.756 7.979 1.00 95.56 275 GLY A C 1
ATOM 2203 O O . GLY A 1 275 ? -4.365 14.735 9.206 1.00 95.56 275 GLY A O 1
ATOM 2204 N N . LEU A 1 276 ? -3.373 15.375 7.303 1.00 95.38 276 LEU A N 1
ATOM 2205 C CA . LEU A 1 276 ? -2.251 16.037 7.972 1.00 95.38 276 LEU A CA 1
ATOM 2206 C C . LEU A 1 276 ? -2.714 17.243 8.801 1.00 95.38 276 LEU A C 1
ATOM 2208 O O . LEU A 1 276 ? -2.294 17.380 9.948 1.00 95.38 276 LEU A O 1
ATOM 2212 N N . HIS A 1 277 ? -3.590 18.086 8.248 1.00 96.00 277 HIS A N 1
ATOM 2213 C CA . HIS A 1 277 ? -4.127 19.246 8.965 1.00 96.00 277 HIS A CA 1
ATOM 2214 C C . HIS A 1 277 ? -4.947 18.840 10.197 1.00 96.00 277 HIS A C 1
ATOM 2216 O O . HIS A 1 277 ? -4.778 19.426 11.265 1.00 96.00 277 HIS A O 1
ATOM 2222 N N . ASN A 1 278 ? -5.789 17.808 10.082 1.00 95.94 278 ASN A N 1
ATOM 2223 C CA . ASN A 1 278 ? -6.569 17.297 11.209 1.00 95.94 278 ASN A CA 1
ATOM 2224 C C . ASN A 1 278 ? -5.666 16.707 12.303 1.00 95.94 278 ASN A C 1
ATOM 2226 O O . ASN A 1 278 ? -5.865 17.017 13.472 1.00 95.94 278 ASN A O 1
ATOM 2230 N N . LEU A 1 279 ? -4.603 15.970 11.952 1.00 95.69 279 LEU A N 1
ATOM 2231 C CA . LEU A 1 279 ? -3.624 15.512 12.948 1.00 95.69 279 LEU A CA 1
ATOM 2232 C C . LEU A 1 279 ? -2.927 16.671 13.672 1.00 95.69 279 LEU A C 1
ATOM 2234 O O . LEU A 1 279 ? -2.708 16.580 14.874 1.00 95.69 279 LEU A O 1
ATOM 2238 N N . GLN A 1 280 ? -2.586 17.756 12.973 1.00 95.69 280 GLN A N 1
ATOM 2239 C CA . GLN A 1 280 ? -1.990 18.940 13.604 1.00 95.69 280 GLN A CA 1
ATOM 2240 C C . GLN A 1 280 ? -2.950 19.628 14.584 1.00 95.69 280 GLN A C 1
ATOM 2242 O O . GLN A 1 280 ? -2.499 20.183 15.584 1.00 95.69 280 GLN A O 1
ATOM 2247 N N . GLU A 1 281 ? -4.255 19.605 14.308 1.00 96.00 281 GLU A N 1
ATOM 2248 C CA . GLU A 1 281 ? -5.269 20.096 15.245 1.00 96.00 281 GLU A CA 1
ATOM 2249 C C . GLU A 1 281 ? -5.367 19.193 16.474 1.00 96.00 281 GLU A C 1
ATOM 2251 O O . GLU A 1 281 ? -5.232 19.681 17.592 1.00 96.00 281 GLU A O 1
ATOM 2256 N N . LEU A 1 282 ? -5.467 17.876 16.276 1.00 95.62 282 LEU A N 1
ATOM 2257 C CA . LEU A 1 282 ? -5.476 16.912 17.379 1.00 95.62 282 LEU A CA 1
ATOM 2258 C C . LEU A 1 282 ? -4.223 17.039 18.257 1.00 95.62 282 LEU A C 1
ATOM 2260 O O . LEU A 1 282 ? -4.311 16.981 19.480 1.00 95.62 282 LEU A O 1
ATOM 2264 N N . MET A 1 283 ? -3.055 17.269 17.653 1.00 95.19 283 MET A N 1
ATOM 2265 C CA . MET A 1 283 ? -1.820 17.527 18.394 1.00 95.19 283 MET A CA 1
ATOM 2266 C C . MET A 1 283 ? -1.943 18.737 19.324 1.00 95.19 283 MET A C 1
ATOM 2268 O O . MET A 1 283 ? -1.592 18.639 20.498 1.00 95.19 283 MET A O 1
ATOM 2272 N N . ARG A 1 284 ? -2.497 19.858 18.840 1.00 95.50 284 ARG A N 1
ATOM 2273 C CA . ARG A 1 284 ? -2.745 21.050 19.669 1.00 95.50 284 ARG A CA 1
ATOM 2274 C C . ARG A 1 284 ? -3.781 20.783 20.757 1.00 95.50 284 ARG A C 1
ATOM 2276 O O . ARG A 1 284 ? -3.542 21.123 21.912 1.00 95.50 284 ARG A O 1
ATOM 2283 N N . GLN A 1 285 ? -4.901 20.164 20.396 1.00 94.62 285 GLN A N 1
ATOM 2284 C CA . GLN A 1 285 ? -6.020 19.888 21.295 1.00 94.62 285 GLN A CA 1
ATOM 2285 C C . GLN A 1 285 ? -5.617 18.990 22.470 1.00 94.62 285 GLN A C 1
ATOM 2287 O O . GLN A 1 285 ? -6.060 19.205 23.597 1.00 94.62 285 GLN A O 1
ATOM 2292 N N . TYR A 1 286 ? -4.770 17.992 22.211 1.00 93.38 286 TYR A N 1
ATOM 2293 C CA . TYR A 1 286 ? -4.367 16.993 23.200 1.00 93.38 286 TYR A CA 1
ATOM 2294 C C . TYR A 1 286 ? -2.960 17.217 23.781 1.00 93.38 286 TYR A C 1
ATOM 2296 O O . TYR A 1 286 ? -2.528 16.417 24.610 1.00 93.38 286 TYR A O 1
ATOM 2304 N N . GLY A 1 287 ? -2.258 18.288 23.389 1.00 93.44 287 GLY A N 1
ATOM 2305 C CA . GLY A 1 287 ? -0.909 18.599 23.879 1.00 93.44 287 GLY A CA 1
ATOM 2306 C C . GLY A 1 287 ? 0.129 17.538 23.495 1.00 93.44 287 GLY A C 1
ATOM 2307 O O . GLY A 1 287 ? 0.902 17.096 24.340 1.00 93.44 287 GLY A O 1
ATOM 2308 N N . ILE A 1 288 ? 0.095 17.082 22.241 1.00 93.06 288 ILE A N 1
ATOM 2309 C CA . ILE A 1 288 ? 0.987 16.053 21.695 1.00 93.06 288 ILE A CA 1
ATOM 2310 C C . ILE A 1 288 ? 1.995 16.717 20.758 1.00 93.06 288 ILE A C 1
ATOM 2312 O O . ILE A 1 288 ? 1.607 17.282 19.738 1.00 93.06 288 ILE A O 1
ATOM 2316 N N . ASP A 1 289 ? 3.284 16.576 21.056 1.00 91.12 289 ASP A N 1
ATOM 2317 C CA . ASP A 1 289 ? 4.359 17.178 20.254 1.00 91.12 289 ASP A CA 1
ATOM 2318 C C . ASP A 1 289 ? 4.817 16.296 19.080 1.00 91.12 289 ASP A C 1
ATOM 2320 O O . ASP A 1 289 ? 5.349 16.800 18.091 1.00 91.12 289 ASP A O 1
ATOM 2324 N N . ASP A 1 290 ? 4.563 14.983 19.144 1.00 91.06 290 ASP A N 1
ATOM 2325 C CA . ASP A 1 290 ? 4.920 14.031 18.089 1.00 91.06 290 ASP A CA 1
ATOM 2326 C C . ASP A 1 290 ? 3.686 13.323 17.501 1.00 91.06 290 ASP A C 1
ATOM 2328 O O . ASP A 1 290 ? 2.963 12.578 18.166 1.00 91.06 290 ASP A O 1
ATOM 2332 N N . ASN A 1 291 ? 3.476 13.494 16.193 1.00 90.38 291 ASN A N 1
ATOM 2333 C CA . ASN A 1 291 ? 2.397 12.833 15.460 1.00 90.38 291 ASN A CA 1
ATOM 2334 C C . ASN A 1 291 ? 2.531 11.297 15.396 1.00 90.38 291 ASN A C 1
ATOM 2336 O O . ASN A 1 291 ? 1.632 10.640 14.865 1.00 90.38 291 ASN A O 1
ATOM 2340 N N . THR A 1 292 ? 3.633 10.700 15.864 1.00 91.12 292 THR A N 1
ATOM 2341 C CA . THR A 1 292 ? 3.764 9.239 15.989 1.00 91.12 292 THR A CA 1
ATOM 2342 C C . THR A 1 292 ? 2.836 8.656 17.057 1.00 91.12 292 THR A C 1
ATOM 2344 O O . THR A 1 292 ? 2.444 7.490 16.919 1.00 91.12 292 THR A O 1
ATOM 2347 N N . PHE A 1 293 ? 2.426 9.463 18.044 1.00 93.88 293 PHE A N 1
ATOM 2348 C CA . PHE A 1 293 ? 1.450 9.106 19.078 1.00 93.88 293 PHE A CA 1
ATOM 2349 C C . PHE A 1 293 ? 0.002 9.092 18.574 1.00 93.88 293 PHE A C 1
ATOM 2351 O O . PHE A 1 293 ? -0.867 8.508 19.221 1.00 93.88 293 PHE A O 1
ATOM 2358 N N . LEU A 1 294 ? -0.261 9.685 17.407 1.00 95.25 294 LEU A N 1
ATOM 2359 C CA . LEU A 1 294 ? -1.554 9.623 16.734 1.00 95.25 294 LEU A CA 1
ATOM 2360 C C . LEU A 1 294 ? -1.544 8.506 15.690 1.00 95.25 294 LEU A C 1
ATOM 2362 O O . LEU A 1 294 ? -0.677 8.452 14.810 1.00 95.25 294 LEU A O 1
ATOM 2366 N N . LYS A 1 295 ? -2.527 7.614 15.784 1.00 95.25 295 LYS A N 1
ATOM 2367 C CA . LYS A 1 295 ? -2.665 6.415 14.952 1.00 95.25 295 LYS A CA 1
ATOM 2368 C C . LYS A 1 295 ? -3.986 6.491 14.184 1.00 95.25 295 LYS A C 1
ATOM 2370 O O . LYS A 1 295 ? -4.971 5.880 14.601 1.00 95.25 295 LYS A O 1
ATOM 2375 N N . PRO A 1 296 ? -4.029 7.311 13.116 1.00 95.25 296 PRO A N 1
ATOM 2376 C CA . PRO A 1 296 ? -5.243 7.551 12.355 1.00 95.25 296 PRO A CA 1
ATOM 2377 C C . PRO A 1 296 ? -5.605 6.349 11.493 1.00 95.25 296 PRO A C 1
ATOM 2379 O O . PRO A 1 296 ? -4.730 5.705 10.913 1.00 95.25 296 PRO A O 1
ATOM 2382 N N . GLY A 1 297 ? -6.900 6.119 11.341 1.00 96.00 297 GLY A N 1
ATOM 2383 C CA . GLY A 1 297 ? -7.427 5.091 10.466 1.00 96.00 297 GLY A CA 1
ATOM 2384 C C . GLY A 1 297 ? -7.838 3.827 11.204 1.00 96.00 297 GLY A C 1
ATOM 2385 O O . GLY A 1 297 ? -7.325 3.503 12.283 1.00 96.00 297 GLY A O 1
ATOM 2386 N N . VAL A 1 298 ? -8.744 3.077 10.584 1.00 95.38 298 VAL A N 1
ATOM 2387 C CA . VAL A 1 298 ? -9.255 1.809 11.112 1.00 95.38 298 VAL A CA 1
ATOM 2388 C C . VAL A 1 298 ? -8.129 0.794 11.295 1.00 95.38 298 VAL A C 1
ATOM 2390 O O . VAL A 1 298 ? -8.045 0.157 12.345 1.00 95.38 298 VAL A O 1
ATOM 2393 N N . GLY A 1 299 ? -7.228 0.660 10.317 1.00 92.00 299 GLY A N 1
ATOM 2394 C CA . GLY A 1 299 ? -6.114 -0.296 10.372 1.00 92.00 299 GLY A CA 1
ATOM 2395 C C . GLY A 1 299 ? -5.160 -0.044 11.544 1.00 92.00 299 GLY A C 1
ATOM 2396 O O . GLY A 1 299 ? -4.954 -0.924 12.381 1.00 92.00 299 GLY A O 1
ATOM 2397 N N . GLU A 1 300 ? -4.633 1.178 11.654 1.00 92.44 300 GLU A N 1
ATOM 2398 C CA . GLU A 1 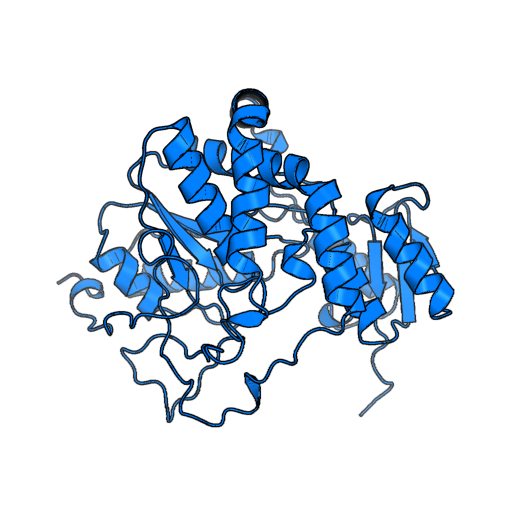300 ? -3.704 1.553 12.728 1.00 92.44 300 GLU A CA 1
ATOM 2399 C C . GLU A 1 300 ? -4.370 1.489 14.108 1.00 92.44 300 GLU A C 1
ATOM 2401 O O . GLU A 1 300 ? -3.780 0.962 15.051 1.00 92.44 300 GLU A O 1
ATOM 2406 N N . THR A 1 301 ? -5.619 1.952 14.228 1.00 95.25 301 THR A N 1
ATOM 2407 C CA . THR A 1 301 ? -6.380 1.884 15.489 1.00 95.25 301 THR A CA 1
ATOM 2408 C C . THR A 1 301 ? -6.607 0.432 15.916 1.00 95.25 301 THR A C 1
ATOM 2410 O O . THR A 1 301 ? -6.409 0.099 17.085 1.00 95.25 301 THR A O 1
ATOM 2413 N N . THR A 1 302 ? -6.953 -0.453 14.972 1.00 92.38 302 THR A N 1
ATOM 2414 C CA . THR A 1 302 ? -7.105 -1.896 15.230 1.00 92.38 302 THR A CA 1
ATOM 2415 C C . THR A 1 302 ? -5.800 -2.475 15.760 1.00 92.38 302 THR A C 1
ATOM 2417 O O . THR A 1 302 ? -5.786 -3.111 16.810 1.00 92.38 302 THR A O 1
ATOM 2420 N N . ARG A 1 303 ? -4.684 -2.213 15.068 1.00 89.25 303 ARG A N 1
ATOM 2421 C CA . ARG A 1 303 ? -3.367 -2.727 15.452 1.00 89.25 303 ARG A CA 1
ATOM 2422 C C . ARG A 1 303 ? -2.974 -2.270 16.850 1.00 89.25 303 ARG A C 1
ATOM 2424 O O . ARG A 1 303 ? -2.555 -3.095 17.654 1.00 89.25 303 ARG A O 1
ATOM 2431 N N . VAL A 1 304 ? -3.147 -0.980 17.140 1.00 92.19 304 VAL A N 1
ATOM 2432 C CA . VAL A 1 304 ? -2.882 -0.394 18.457 1.00 92.19 304 VAL A CA 1
ATOM 2433 C C . VAL A 1 304 ? -3.688 -1.107 19.524 1.00 92.19 304 VAL A C 1
ATOM 2435 O O . VAL A 1 304 ? -3.086 -1.618 20.458 1.00 92.19 304 VAL A O 1
ATOM 2438 N N . LEU A 1 305 ? -5.010 -1.195 19.357 1.00 91.88 305 LEU A N 1
ATOM 2439 C CA . LEU A 1 305 ? -5.873 -1.868 20.320 1.00 91.88 305 LEU A CA 1
ATOM 2440 C C . LEU A 1 305 ? -5.470 -3.325 20.515 1.00 91.88 305 LEU A C 1
ATOM 2442 O O . LEU A 1 305 ? -5.578 -3.821 21.621 1.00 91.88 305 LEU A O 1
ATOM 2446 N N . LEU A 1 306 ? -4.987 -4.025 19.492 1.00 85.88 306 LEU A N 1
ATOM 2447 C CA . LEU A 1 306 ? -4.650 -5.433 19.647 1.00 85.88 306 LEU A CA 1
ATOM 2448 C C . LEU A 1 306 ? -3.314 -5.689 20.372 1.00 85.88 306 LEU A C 1
ATOM 2450 O O . LEU A 1 306 ? -3.216 -6.714 21.048 1.00 85.88 306 LEU A O 1
ATOM 2454 N N . ILE A 1 307 ? -2.311 -4.808 20.248 1.00 84.31 307 ILE A N 1
ATOM 2455 C CA . ILE A 1 307 ? -0.948 -5.047 20.781 1.00 84.31 307 ILE A CA 1
ATOM 2456 C C . ILE A 1 307 ? -0.553 -4.163 21.967 1.00 84.31 307 ILE A C 1
ATOM 2458 O O . ILE A 1 307 ? 0.429 -4.464 22.639 1.00 84.31 307 ILE A O 1
ATOM 2462 N N . GLN A 1 308 ? -1.270 -3.071 22.218 1.00 84.88 308 GLN A N 1
ATOM 2463 C CA . GLN A 1 308 ? -0.960 -2.125 23.289 1.00 84.88 308 GLN A CA 1
ATOM 2464 C C . GLN A 1 308 ? -2.231 -1.420 23.788 1.00 84.88 308 GLN A C 1
ATOM 2466 O O . GLN A 1 308 ? -3.313 -1.573 23.226 1.00 84.88 308 GLN A O 1
ATOM 2471 N N . SER A 1 309 ? -2.108 -0.625 24.850 1.00 86.56 309 SER A N 1
ATOM 2472 C CA . SER A 1 309 ? -3.235 0.125 25.415 1.00 86.56 309 SER A CA 1
ATOM 2473 C C . SER A 1 309 ? -3.135 1.606 25.035 1.00 86.56 309 SER A C 1
ATOM 2475 O O . SER A 1 309 ? -2.290 2.310 25.592 1.00 86.56 309 SER A O 1
ATOM 2477 N N . PRO A 1 310 ? -3.953 2.112 24.091 1.00 93.75 310 PRO A N 1
ATOM 2478 C CA . PRO A 1 310 ? -4.019 3.546 23.825 1.00 93.75 310 PRO A CA 1
ATOM 2479 C C . PRO A 1 310 ? -4.620 4.300 25.018 1.00 93.75 310 PRO A C 1
ATOM 2481 O O . PRO A 1 310 ? -5.374 3.745 25.816 1.00 93.75 310 PRO A O 1
ATOM 2484 N N . TRP A 1 311 ? -4.320 5.595 25.109 1.00 95.12 311 TRP A N 1
ATOM 2485 C CA . TRP A 1 311 ? -4.940 6.494 26.082 1.00 95.12 311 TRP A CA 1
ATOM 2486 C C . TRP A 1 311 ? -6.443 6.637 25.838 1.00 95.12 311 TRP A C 1
ATOM 2488 O O . TRP A 1 311 ? -7.225 6.605 26.786 1.00 95.12 311 TRP A O 1
ATOM 2498 N N . LYS A 1 312 ? -6.831 6.805 24.570 1.00 96.38 312 LYS A N 1
ATOM 2499 C CA . LYS A 1 312 ? -8.220 6.873 24.112 1.00 96.38 312 LYS A CA 1
ATOM 2500 C C . LYS A 1 312 ? -8.316 6.594 22.617 1.00 96.38 312 LYS A C 1
ATOM 2502 O O . LYS A 1 312 ? -7.310 6.642 21.904 1.00 96.38 312 LYS A O 1
ATOM 2507 N N . VAL A 1 313 ? -9.531 6.347 22.149 1.00 98.06 313 VAL A N 1
ATOM 2508 C CA . VAL A 1 313 ? -9.859 6.269 20.724 1.00 98.06 313 VAL A CA 1
ATOM 2509 C C . VAL A 1 313 ? -10.862 7.364 20.390 1.00 98.06 313 VAL A C 1
ATOM 2511 O O . VAL A 1 313 ? -11.900 7.475 21.036 1.00 98.06 313 VAL A O 1
ATOM 2514 N N . LEU A 1 314 ? -10.553 8.161 19.373 1.00 98.19 314 LEU A N 1
ATOM 2515 C CA . LEU A 1 314 ? -11.507 9.083 18.769 1.00 98.19 314 LEU A CA 1
ATOM 2516 C C . LEU A 1 314 ? -12.259 8.364 17.657 1.00 98.19 314 LEU A C 1
ATOM 2518 O O . LEU A 1 314 ? -11.645 7.632 16.878 1.00 98.19 314 LEU A O 1
ATOM 2522 N N . VAL A 1 315 ? -13.564 8.588 17.564 1.00 98.31 315 VAL A N 1
ATOM 2523 C CA . VAL A 1 315 ? -14.404 8.076 16.477 1.00 98.31 315 VAL A CA 1
ATOM 2524 C C . VAL A 1 315 ? -15.203 9.210 15.858 1.00 98.31 315 VAL A C 1
ATOM 2526 O O . VAL A 1 315 ? -15.777 10.033 16.566 1.00 98.31 315 VAL A O 1
ATOM 2529 N N . LYS A 1 316 ? -15.280 9.233 14.528 1.00 97.50 316 LYS A N 1
ATOM 2530 C CA . LYS A 1 316 ? -16.060 10.244 13.810 1.00 97.50 316 LYS A CA 1
ATOM 2531 C C . LYS A 1 316 ? -17.557 10.037 13.981 1.00 97.50 316 LYS A C 1
ATOM 2533 O O . LYS A 1 316 ? -18.319 10.960 14.253 1.00 97.50 316 LYS A O 1
ATOM 2538 N N . ARG A 1 317 ? -17.975 8.788 13.788 1.00 96.62 317 ARG A N 1
ATOM 2539 C CA . ARG A 1 317 ? -19.368 8.355 13.771 1.00 96.62 317 ARG A CA 1
ATOM 2540 C C . ARG A 1 317 ? -19.490 7.001 14.462 1.00 96.62 317 ARG A C 1
ATOM 2542 O O . ARG A 1 317 ? -19.035 6.013 13.896 1.00 96.62 317 ARG A O 1
ATOM 2549 N N . PRO A 1 318 ? -20.109 6.924 15.651 1.00 94.31 318 PRO A N 1
ATOM 2550 C CA . PRO A 1 318 ? -20.278 5.662 16.375 1.00 94.31 318 PRO A CA 1
ATOM 2551 C C . PRO A 1 318 ? -21.076 4.592 15.617 1.00 94.31 318 PRO A C 1
ATOM 2553 O O . PRO A 1 318 ? -20.964 3.412 15.929 1.00 94.31 318 PRO A O 1
ATOM 2556 N N . ASP A 1 319 ? -21.903 5.004 14.654 1.00 94.44 319 ASP A N 1
ATOM 2557 C CA . ASP A 1 319 ? -22.742 4.134 13.831 1.00 94.44 319 ASP A CA 1
ATOM 2558 C C . ASP A 1 319 ? -22.062 3.674 12.528 1.00 94.44 319 ASP A C 1
ATOM 2560 O O . ASP A 1 319 ? -22.681 2.957 11.741 1.00 94.44 319 ASP A O 1
ATOM 2564 N N . ASP A 1 320 ? -20.808 4.071 12.282 1.00 94.44 320 ASP A N 1
ATOM 2565 C CA . ASP A 1 320 ? -20.064 3.654 11.095 1.00 94.44 320 ASP A CA 1
ATOM 2566 C C . ASP A 1 320 ? -19.767 2.138 11.151 1.00 94.44 320 ASP A C 1
ATOM 2568 O O . ASP A 1 320 ? -19.130 1.655 12.098 1.00 94.44 320 ASP A O 1
ATOM 2572 N N . PRO A 1 321 ? -20.205 1.350 10.150 1.00 91.44 321 PRO A N 1
ATOM 2573 C CA . PRO A 1 321 ? -19.968 -0.089 10.141 1.00 91.44 321 PRO A CA 1
ATOM 2574 C C . PRO A 1 321 ? -18.476 -0.458 10.155 1.00 91.44 321 PRO A C 1
ATOM 2576 O O . PRO A 1 321 ? -18.135 -1.519 10.683 1.00 91.44 321 PRO A O 1
ATOM 2579 N N . TYR A 1 322 ? -17.581 0.395 9.637 1.00 91.81 322 TYR A N 1
ATOM 2580 C CA . TYR A 1 322 ? -16.142 0.117 9.582 1.00 91.81 322 TYR A CA 1
ATOM 2581 C C . TYR A 1 322 ? -15.434 0.225 10.931 1.00 91.81 322 TYR A C 1
ATOM 2583 O O . TYR A 1 322 ? -14.319 -0.276 11.053 1.00 91.81 322 TYR A O 1
ATOM 2591 N N . ILE A 1 323 ? -16.060 0.818 11.954 1.00 95.00 323 ILE A N 1
ATOM 2592 C CA . ILE A 1 323 ? -15.470 0.917 13.298 1.00 95.00 323 ILE A CA 1
ATOM 2593 C C . ILE A 1 323 ? -16.105 -0.049 14.304 1.00 95.00 323 ILE A C 1
ATOM 2595 O O . ILE A 1 323 ? -15.755 -0.027 15.483 1.00 95.00 323 ILE A O 1
ATOM 2599 N N . ARG A 1 324 ? -17.031 -0.921 13.885 1.00 92.75 324 ARG A N 1
ATOM 2600 C CA . ARG A 1 324 ? -17.745 -1.824 14.807 1.00 92.75 324 ARG A CA 1
ATOM 2601 C C . ARG A 1 324 ? -16.789 -2.679 15.646 1.00 92.75 324 ARG A C 1
ATOM 2603 O O . ARG A 1 324 ? -16.989 -2.825 16.851 1.00 92.75 324 ARG A O 1
ATOM 2610 N N . HIS A 1 325 ? -15.741 -3.228 15.031 1.00 91.50 325 HIS A N 1
ATOM 2611 C CA . HIS A 1 325 ? -14.724 -4.004 15.748 1.00 91.50 325 HIS A CA 1
ATOM 2612 C C . HIS A 1 325 ? -13.834 -3.121 16.629 1.00 91.50 325 HIS A C 1
ATOM 2614 O O . HIS A 1 325 ? -13.435 -3.569 17.698 1.00 91.50 325 HIS A O 1
ATOM 2620 N N . ILE A 1 326 ? -13.575 -1.866 16.243 1.00 95.44 326 ILE A N 1
ATOM 2621 C CA . ILE A 1 326 ? -12.854 -0.890 17.078 1.00 95.44 326 ILE A CA 1
ATOM 2622 C C . ILE A 1 326 ? -13.605 -0.653 18.387 1.00 95.44 326 ILE A C 1
ATOM 2624 O O . ILE A 1 326 ? -13.009 -0.745 19.457 1.00 95.44 326 ILE A O 1
ATOM 2628 N N . LEU A 1 327 ? -14.916 -0.400 18.315 1.00 96.38 327 LEU A N 1
ATOM 2629 C CA . LEU A 1 327 ? -15.751 -0.177 19.498 1.00 96.38 327 LEU A CA 1
ATOM 2630 C C . LEU A 1 327 ? -15.773 -1.406 20.414 1.00 96.38 327 LEU A C 1
ATOM 2632 O O . LEU A 1 327 ? -15.673 -1.270 21.632 1.00 96.38 327 LEU A O 1
ATOM 2636 N N . HIS A 1 328 ? -15.853 -2.605 19.831 1.00 93.00 328 HIS A N 1
ATOM 2637 C CA . HIS A 1 328 ? -15.793 -3.855 20.585 1.00 93.00 328 HIS A CA 1
ATOM 2638 C C . HIS A 1 328 ? -14.446 -4.036 21.304 1.00 93.00 328 HIS A C 1
ATOM 2640 O O . HIS A 1 328 ? -14.426 -4.263 22.512 1.00 93.00 328 HIS A O 1
ATOM 2646 N N . LEU A 1 329 ? -13.330 -3.865 20.587 1.00 92.94 329 LEU A N 1
ATOM 2647 C CA . LEU A 1 329 ? -11.976 -3.996 21.135 1.00 92.94 329 LEU A CA 1
ATOM 2648 C C . LEU A 1 329 ? -11.679 -2.950 22.217 1.00 92.94 329 LEU A C 1
ATOM 2650 O O . LEU A 1 329 ? -11.030 -3.263 23.215 1.00 92.94 329 LEU A O 1
ATOM 2654 N N . ALA A 1 330 ? -12.148 -1.713 22.030 1.00 95.75 330 ALA A N 1
ATOM 2655 C CA . ALA A 1 330 ? -11.996 -0.650 23.015 1.00 95.75 330 ALA A CA 1
ATOM 2656 C C . ALA A 1 330 ? -12.778 -0.966 24.299 1.00 95.75 330 ALA A C 1
ATOM 2658 O O . ALA A 1 330 ? -12.224 -0.845 25.391 1.00 95.75 330 ALA A O 1
ATOM 2659 N N . ALA A 1 331 ? -14.023 -1.445 24.175 1.00 95.19 331 ALA A N 1
ATOM 2660 C CA . ALA A 1 331 ? -14.844 -1.847 25.314 1.00 95.19 331 ALA A CA 1
ATOM 2661 C C . ALA A 1 331 ? -14.233 -3.026 26.088 1.00 95.19 331 ALA A C 1
ATOM 2663 O O . ALA A 1 331 ? -14.148 -2.971 27.313 1.00 95.19 331 ALA A O 1
ATOM 2664 N N . GLU A 1 332 ? -13.753 -4.057 25.385 1.00 92.88 332 GLU A N 1
ATOM 2665 C CA . GLU A 1 332 ? -13.085 -5.220 25.987 1.00 92.88 332 GLU A CA 1
ATOM 2666 C C . GLU A 1 332 ? -11.846 -4.815 26.803 1.00 92.88 332 GLU A C 1
ATOM 2668 O O . GLU A 1 332 ? -11.585 -5.368 27.870 1.00 92.88 332 GLU A O 1
ATOM 2673 N N . ARG A 1 333 ? -11.101 -3.811 26.328 1.00 92.56 333 ARG A N 1
ATOM 2674 C CA . ARG A 1 333 ? -9.867 -3.327 26.964 1.00 92.56 333 ARG A CA 1
ATOM 2675 C C . ARG A 1 333 ? -10.066 -2.178 27.948 1.00 92.56 333 ARG A C 1
ATOM 2677 O O . ARG A 1 333 ? -9.087 -1.706 28.522 1.00 92.56 333 ARG A O 1
ATOM 2684 N N . GLY A 1 334 ? -11.296 -1.701 28.132 1.00 95.00 334 GLY A N 1
ATOM 2685 C CA . GLY A 1 334 ? -11.580 -0.534 28.971 1.00 95.00 334 GLY A CA 1
ATOM 2686 C C . GLY A 1 334 ? -10.949 0.766 28.454 1.00 95.00 334 GLY A C 1
ATOM 2687 O O . GLY A 1 334 ? -10.679 1.672 29.241 1.00 95.00 334 GLY A O 1
ATOM 2688 N N . VAL A 1 335 ? -10.694 0.863 27.147 1.00 96.69 335 VAL A N 1
ATOM 2689 C CA . VAL A 1 335 ? -10.173 2.075 26.507 1.00 96.69 335 VAL A CA 1
ATOM 2690 C C . VAL A 1 335 ? -11.330 3.055 26.288 1.00 96.69 335 VAL A C 1
ATOM 2692 O O . VAL A 1 335 ? -12.326 2.682 25.662 1.00 96.69 335 VAL A O 1
ATOM 2695 N N . PRO A 1 336 ? -11.224 4.314 26.749 1.00 96.88 336 PRO A N 1
ATOM 2696 C CA . PRO A 1 336 ? -12.273 5.301 26.537 1.00 96.88 336 PRO A CA 1
ATOM 2697 C C . PRO A 1 336 ? -12.405 5.659 25.051 1.00 96.88 336 PRO A C 1
ATOM 2699 O O . PRO A 1 336 ? -11.408 5.867 24.352 1.00 96.88 336 PRO A O 1
ATOM 2702 N N . VAL A 1 337 ? -13.653 5.763 24.592 1.00 98.06 337 VAL A N 1
ATOM 2703 C CA . VAL A 1 337 ? -14.007 6.191 23.235 1.00 98.06 337 VAL A CA 1
ATOM 2704 C C . VAL A 1 337 ? -14.671 7.565 23.303 1.00 98.06 337 VAL A C 1
ATOM 2706 O O . VAL A 1 337 ? -15.653 7.741 24.022 1.00 98.06 337 VAL A O 1
ATOM 2709 N N . GLU A 1 338 ? -14.145 8.528 22.551 1.00 97.81 338 GLU A N 1
ATOM 2710 C CA . GLU A 1 338 ? -14.692 9.883 22.422 1.00 97.81 338 GLU A CA 1
ATOM 2711 C C . GLU A 1 338 ? -15.179 10.117 20.991 1.00 97.81 338 GLU A C 1
ATOM 2713 O O . GLU A 1 338 ? -14.548 9.682 20.028 1.00 97.81 338 GLU A O 1
ATOM 2718 N N . VAL A 1 339 ? -16.315 10.800 20.848 1.00 98.19 339 VAL A N 1
ATOM 2719 C CA . VAL A 1 339 ? -16.859 11.154 19.533 1.00 98.19 339 VAL A CA 1
ATOM 2720 C C . VAL A 1 339 ? -16.319 12.516 19.122 1.00 98.19 339 VAL A C 1
ATOM 2722 O O . VAL A 1 339 ? -16.535 13.496 19.831 1.00 98.19 339 VAL A O 1
ATOM 2725 N N . ASP A 1 340 ? -15.664 12.564 17.968 1.00 97.31 340 ASP A N 1
ATOM 2726 C CA . ASP A 1 340 ? -15.165 13.782 17.332 1.00 97.31 340 ASP A CA 1
ATOM 2727 C C . ASP A 1 340 ? -15.688 13.846 15.884 1.00 97.31 340 ASP A C 1
ATOM 2729 O O . ASP A 1 340 ? -15.092 13.248 14.984 1.00 97.31 340 ASP A O 1
ATOM 2733 N N . PRO A 1 341 ? -16.817 14.535 15.633 1.00 95.69 341 PRO A N 1
ATOM 2734 C CA . PRO A 1 341 ? -17.411 14.627 14.298 1.00 95.69 341 PRO A CA 1
ATOM 2735 C C . PRO A 1 341 ? -16.519 15.313 13.253 1.00 95.69 341 PRO A C 1
ATOM 2737 O O . PRO A 1 341 ? -16.712 15.085 12.054 1.00 95.69 341 PRO A O 1
ATOM 2740 N N . ASP A 1 342 ? -15.553 16.125 13.694 1.00 94.31 342 ASP A N 1
ATOM 2741 C CA . ASP A 1 342 ? -14.642 16.884 12.834 1.00 94.31 342 ASP A CA 1
ATOM 2742 C C . ASP A 1 342 ? -13.419 16.055 12.403 1.00 94.31 342 ASP A C 1
ATOM 2744 O O . ASP A 1 342 ? -12.600 16.503 11.592 1.00 94.31 342 ASP A O 1
ATOM 2748 N N . LEU A 1 343 ? -13.308 14.812 12.888 1.00 95.75 343 LEU A N 1
ATOM 2749 C CA . LEU A 1 343 ? -12.252 13.886 12.506 1.00 95.75 343 LEU A CA 1
ATOM 2750 C C . LEU A 1 343 ? -12.269 13.624 10.990 1.00 95.75 343 LEU A C 1
ATOM 2752 O O . LEU A 1 343 ? -13.304 13.334 10.375 1.00 95.75 343 LEU A O 1
ATOM 2756 N N . THR A 1 344 ? -11.095 13.693 10.360 1.00 95.19 344 THR A N 1
ATOM 2757 C CA . THR A 1 344 ? -10.957 13.333 8.939 1.00 95.19 344 THR A CA 1
ATOM 2758 C C . THR A 1 344 ? -11.151 11.830 8.745 1.00 95.19 344 THR A C 1
ATOM 2760 O O . THR A 1 344 ? -11.852 11.411 7.827 1.00 95.19 344 THR A O 1
ATOM 2763 N N . PHE A 1 345 ? -10.569 11.039 9.644 1.00 96.00 345 PHE A N 1
ATOM 2764 C CA . PHE A 1 345 ? -10.578 9.574 9.650 1.00 96.00 345 PHE A CA 1
ATOM 2765 C C . PHE A 1 345 ? -11.866 9.017 10.272 1.00 96.00 345 PHE A C 1
ATOM 2767 O O . PHE A 1 345 ? -12.561 9.735 10.988 1.00 96.00 345 PHE A O 1
ATOM 2774 N N . ALA A 1 346 ? -12.176 7.735 10.061 1.00 97.19 346 ALA A N 1
ATOM 2775 C CA . ALA A 1 346 ? -13.288 7.086 10.762 1.00 97.19 346 ALA A CA 1
ATOM 2776 C C . ALA A 1 346 ? -12.980 6.936 12.261 1.00 97.19 346 ALA A C 1
ATOM 2778 O O . ALA A 1 346 ? -13.859 7.124 13.108 1.00 97.19 346 ALA A O 1
ATOM 2779 N N . CYS A 1 347 ? -11.717 6.659 12.594 1.00 97.75 347 CYS A N 1
ATOM 2780 C CA . CYS A 1 347 ? -11.219 6.653 13.964 1.00 97.75 347 CYS A CA 1
ATOM 2781 C C . CYS A 1 347 ? -9.729 7.015 14.058 1.00 97.75 347 CYS A C 1
ATOM 2783 O O . CYS A 1 347 ? -8.994 6.996 13.070 1.00 97.75 347 CYS A O 1
ATOM 2785 N N . CYS A 1 348 ? -9.272 7.343 15.264 1.00 97.56 348 CYS A N 1
ATOM 2786 C CA . CYS A 1 348 ? -7.865 7.592 15.568 1.00 97.56 348 CYS A CA 1
ATOM 2787 C C . CYS A 1 348 ? -7.550 7.120 16.990 1.00 97.56 348 CYS A C 1
ATOM 2789 O O . CYS A 1 348 ? -8.160 7.601 17.947 1.00 97.56 348 CYS A O 1
ATOM 2791 N N . ALA A 1 349 ? -6.596 6.199 17.153 1.00 97.12 349 ALA A N 1
ATOM 2792 C CA . ALA A 1 349 ? -6.075 5.888 18.482 1.00 97.12 349 ALA A CA 1
ATOM 2793 C C . ALA A 1 349 ? -5.041 6.938 18.901 1.00 97.12 349 ALA A C 1
ATOM 2795 O O . ALA A 1 349 ? -4.147 7.292 18.127 1.00 97.12 349 ALA A O 1
ATOM 2796 N N . ILE A 1 350 ? -5.127 7.387 20.149 1.00 96.38 350 ILE A N 1
ATOM 2797 C CA . ILE A 1 350 ? -4.140 8.275 20.758 1.00 96.38 350 ILE A CA 1
ATOM 2798 C C . ILE A 1 350 ? -3.343 7.473 21.776 1.00 96.38 350 ILE A C 1
ATOM 2800 O O . ILE A 1 350 ? -3.901 6.924 22.725 1.00 96.38 350 ILE A O 1
ATOM 2804 N N . ILE A 1 351 ? -2.030 7.411 21.593 1.00 93.75 351 ILE A N 1
ATOM 2805 C CA . ILE A 1 351 ? -1.094 6.823 22.551 1.00 93.75 351 ILE A CA 1
ATOM 2806 C C . ILE A 1 351 ? -0.606 7.944 23.469 1.00 93.75 351 ILE A C 1
ATOM 2808 O O . ILE A 1 351 ? -0.336 9.050 23.005 1.00 93.75 351 ILE A O 1
ATOM 2812 N N . LYS A 1 352 ? -0.493 7.685 24.774 1.00 81.19 352 LYS A N 1
ATOM 2813 C CA . LYS A 1 352 ? 0.093 8.669 25.687 1.00 81.19 352 LYS A CA 1
ATOM 2814 C C . LYS A 1 352 ? 1.619 8.644 25.544 1.00 81.19 352 LYS A C 1
ATOM 2816 O O . LYS A 1 352 ? 2.179 7.549 25.608 1.00 81.19 352 LYS A O 1
ATOM 2821 N N . PRO A 1 353 ? 2.298 9.795 25.424 1.00 66.25 353 PRO A N 1
ATOM 2822 C CA . PRO A 1 353 ? 3.721 9.855 25.721 1.00 66.25 353 PRO A CA 1
ATOM 2823 C C . PRO A 1 353 ? 3.915 9.397 27.170 1.00 66.25 353 PRO A C 1
ATOM 2825 O O . PRO A 1 353 ? 3.198 9.865 28.064 1.00 66.25 353 PRO A O 1
ATOM 2828 N N . GLU A 1 354 ? 4.835 8.468 27.426 1.00 62.16 354 GLU A N 1
ATOM 2829 C CA . GLU A 1 354 ? 5.262 8.229 28.804 1.00 62.16 354 GLU A CA 1
ATOM 2830 C C . GLU A 1 354 ? 5.772 9.561 29.369 1.00 62.16 354 GLU A C 1
ATOM 2832 O O . GLU A 1 354 ? 6.465 10.317 28.685 1.00 62.16 354 GLU A O 1
ATOM 2837 N N . ALA A 1 355 ? 5.345 9.914 30.581 1.00 49.69 355 ALA A N 1
ATOM 2838 C CA . ALA A 1 355 ? 5.736 11.177 31.186 1.00 49.69 355 ALA A CA 1
ATOM 2839 C C . ALA A 1 355 ? 7.234 11.132 31.522 1.00 49.69 355 ALA A C 1
ATOM 2841 O O . ALA A 1 355 ? 7.587 10.622 32.575 1.00 49.69 355 ALA A O 1
ATOM 2842 N N . GLY A 1 356 ? 8.070 11.671 30.630 1.00 42.72 356 GLY A N 1
ATOM 2843 C CA . GLY A 1 356 ? 9.483 11.978 30.854 1.00 42.72 356 GLY A CA 1
ATOM 2844 C C . GLY A 1 356 ? 10.380 10.782 31.183 1.00 42.72 356 GLY A C 1
ATOM 2845 O O . GLY A 1 356 ? 10.453 10.351 32.332 1.00 42.72 356 GLY A O 1
ATOM 2846 N N . VAL A 1 357 ? 11.174 10.363 30.197 1.00 33.66 357 VAL A N 1
ATOM 2847 C CA . VAL A 1 357 ? 12.566 9.950 30.431 1.00 33.66 357 VAL A CA 1
ATOM 2848 C C . VAL A 1 357 ? 13.462 10.890 29.648 1.00 33.66 357 VAL A C 1
ATOM 2850 O O . VAL A 1 357 ? 13.135 11.134 28.463 1.00 33.66 357 VAL A O 1
#

Sequence (357 aa):
MNSLLACHVAEPAPMGSYRPEEVTFLLKDLSQYAIEDVYEYTPPKAYMDLFYSTLKEQARKVALTVGIVSELIYARHGERTVLASIRRDGTPIGVLIKRYLQLVHDVDLPHYSFSILRPHVDQNALIYMLQRHPDYHIQFIDSWTGKGATRRVLTDVVKSFNATYGTNLQDDIAVLADIGHCSSTFGTRDDFLIPSALLNAHVNGLISKSVMQEDLIGPGDFHGARYYREWAEDDVSHVFVDTIAAEFAHITEEARRQAEAWIANPQYMKETWQGLHNLQELMRQYGIDDNTFLKPGVGETTRVLLIQSPWKVLVKRPDDPYIRHILHLAAERGVPVEVDPDLTFACCAIIKPEAGV

Radius of gyration: 20.03 Å; chains: 1; bounding box: 51×44×53 Å

pLDDT: mean 93.81, std 7.39, range [33.66, 98.88]

InterPro domains:
  IPR011215 Cysteine protease StiP, N-terminal domain [PF11202] (40-244)
  IPR028157 PELOTA RNA-binding domain [PF15608] (273-352)